Protein AF-B9VS38-F1 (afdb_monomer)

Secondary structure (DSSP, 8-state):
---------------------------------------------------------------------------------------------------------------------------GGGG---BPTT--EEEEEEEEE---B--GGGSTTSS-EEE-SPPEE-TTS-B--SSS-SPBGGGTSSBEE-GGG--EEEETTEEEEEEEEE-TT--HHHHTT-EEEEEE-SSTTTT-EEEEEEEE--SSSPTTEEEEE-TTS--TT---HHHHH---TT-SSBTTTB-SSGGGGGGS-GGGHHHHHHHHTTSTT-SS-EEEEEEEPPPHHHHHHH--EETT-

Organism: Bursaphelenchus xylophilus (NCBI:txid6326)

Nearest PDB structures (foldseek):
  5gm9-assembly1_A  TM=9.899E-01  e=5.135E-35  Thermothielavioides terrestris NRRL 8126
  6mvi-assembly1_A  TM=9.801E-01  e=3.119E-34  Neurospora crassa OR74A
  1oa9-assembly1_A  TM=9.833E-01  e=4.669E-33  Melanocarpus albomyces
  4eng-assembly1_A  TM=9.856E-01  e=1.555E-32  Mycothermus thermophilus
  5h4u-assembly3_C  TM=9.796E-01  e=2.671E-32  Cryptopygus antarcticus

Structure (mmCIF, N/CA/C/O backbone):
data_AF-B9VS38-F1
#
_entry.id   AF-B9VS38-F1
#
loop_
_atom_site.group_PDB
_atom_site.id
_atom_site.type_symbol
_atom_site.label_atom_id
_atom_site.label_alt_id
_atom_site.label_comp_id
_atom_site.label_asym_id
_atom_site.label_entity_id
_atom_site.label_seq_id
_atom_site.pdbx_PDB_ins_code
_atom_site.Cartn_x
_atom_site.Cartn_y
_atom_site.Cartn_z
_atom_site.occupancy
_atom_site.B_iso_or_equiv
_atom_site.auth_seq_id
_atom_site.auth_comp_id
_atom_site.auth_asym_id
_atom_site.auth_atom_id
_atom_site.pdbx_PDB_model_num
ATOM 1 N N . MET A 1 1 ? -23.578 45.689 48.549 1.00 39.00 1 MET A N 1
ATOM 2 C CA . MET A 1 1 ? -22.125 45.421 48.627 1.00 39.00 1 MET A CA 1
ATOM 3 C C . MET A 1 1 ? -21.801 44.426 47.507 1.00 39.00 1 MET A C 1
ATOM 5 O O . MET A 1 1 ? -21.800 43.232 47.747 1.00 39.00 1 MET A O 1
ATOM 9 N N . ASN A 1 2 ? -21.923 44.814 46.231 1.00 39.75 2 ASN A N 1
ATOM 10 C CA . ASN A 1 2 ? -20.963 45.600 45.422 1.00 39.75 2 ASN A CA 1
ATOM 11 C C . ASN A 1 2 ? -19.723 44.731 45.109 1.00 39.75 2 ASN A C 1
ATOM 13 O O . ASN A 1 2 ? -19.052 44.326 46.046 1.00 39.75 2 ASN A O 1
ATOM 17 N N . LYS A 1 3 ? -19.368 44.378 43.862 1.00 43.44 3 LYS A N 1
ATOM 18 C CA . LYS A 1 3 ? -19.786 44.883 42.532 1.00 43.44 3 LYS A CA 1
ATOM 19 C C . LYS A 1 3 ? -19.598 46.398 42.341 1.00 43.44 3 LYS A C 1
ATOM 21 O O . LYS A 1 3 ? -20.583 47.127 42.356 1.00 43.44 3 LYS A O 1
ATOM 26 N N . LEU A 1 4 ? -18.352 46.842 42.140 1.00 43.09 4 LEU A N 1
ATOM 27 C CA . LEU A 1 4 ? -17.960 47.870 41.155 1.00 43.09 4 LEU A CA 1
ATOM 28 C C . LEU A 1 4 ? -16.423 47.970 41.051 1.00 43.09 4 LEU A C 1
ATOM 30 O O . LEU A 1 4 ? -15.748 47.664 42.028 1.00 43.09 4 LEU A O 1
ATOM 34 N N . LEU A 1 5 ? -15.924 48.474 39.908 1.00 46.38 5 LEU A N 1
ATOM 35 C CA . LEU A 1 5 ? -14.502 48.695 39.560 1.00 46.38 5 LEU A CA 1
ATOM 36 C C . LEU A 1 5 ? -13.681 47.383 39.432 1.00 46.38 5 LEU A C 1
ATOM 38 O O . LEU A 1 5 ? -13.966 46.398 40.101 1.00 46.38 5 LEU A O 1
ATOM 42 N N . VAL A 1 6 ? -12.685 47.264 38.549 1.00 42.44 6 VAL A N 1
ATOM 43 C CA . VAL A 1 6 ? -11.976 48.274 37.734 1.00 42.44 6 VAL A CA 1
ATOM 44 C C . VAL A 1 6 ? -12.269 48.101 36.234 1.00 42.44 6 VAL A C 1
ATOM 46 O O . VAL A 1 6 ? -12.327 46.981 35.741 1.00 42.44 6 VAL A O 1
ATOM 49 N N . SER A 1 7 ? -12.431 49.214 35.507 1.00 45.31 7 SER A N 1
ATOM 50 C CA . SER A 1 7 ? -12.509 49.251 34.036 1.00 45.31 7 SER A CA 1
ATOM 51 C C . SER A 1 7 ? -12.078 50.633 33.519 1.00 45.31 7 SER A C 1
ATOM 53 O O . SER A 1 7 ? -12.911 51.513 33.309 1.00 45.31 7 SER A O 1
ATOM 55 N N . VAL A 1 8 ? -10.764 50.854 33.411 1.00 44.22 8 VAL A N 1
ATOM 56 C CA . VAL A 1 8 ? -10.125 52.054 32.832 1.00 44.22 8 VAL A CA 1
ATOM 57 C C . VAL A 1 8 ? -8.762 51.628 32.262 1.00 44.22 8 VAL A C 1
ATOM 59 O O . VAL A 1 8 ? -8.100 50.808 32.893 1.00 44.22 8 VAL A O 1
ATOM 62 N N . LEU A 1 9 ? -8.345 52.220 31.130 1.00 38.09 9 LEU A N 1
ATOM 63 C CA . LEU A 1 9 ? -7.158 51.872 30.317 1.00 38.09 9 LEU A CA 1
ATOM 64 C C . LEU A 1 9 ? -7.227 50.457 29.677 1.00 38.09 9 LEU A C 1
ATOM 66 O O . LEU A 1 9 ? -7.645 49.499 30.310 1.00 38.09 9 LEU A O 1
ATOM 70 N N . VAL A 1 10 ? -6.846 50.240 28.411 1.00 38.47 10 VAL A N 1
ATOM 71 C CA . VAL A 1 10 ? -6.240 51.139 27.408 1.00 38.47 10 VAL A CA 1
ATOM 72 C C . VAL A 1 10 ? -7.068 51.129 26.116 1.00 38.47 10 VAL A C 1
ATOM 74 O O . VAL A 1 10 ? -7.339 50.073 25.554 1.00 38.47 10 VAL A O 1
ATOM 77 N N . LEU A 1 11 ? -7.401 52.317 25.608 1.00 37.81 11 LEU A N 1
ATOM 78 C CA . LEU A 1 11 ? -7.806 52.556 24.221 1.00 37.81 11 LEU A CA 1
ATOM 79 C C . LEU A 1 11 ? -7.166 53.880 23.774 1.00 37.81 11 LEU A C 1
ATOM 81 O O . LEU A 1 11 ? -6.949 54.754 24.610 1.00 37.81 11 LEU A O 1
ATOM 85 N N . ALA A 1 12 ? -6.901 54.011 22.472 1.00 38.56 12 ALA A N 1
ATOM 86 C CA . ALA A 1 12 ? -6.211 55.128 21.818 1.00 38.56 12 ALA A CA 1
ATOM 87 C C . ALA A 1 12 ? -4.709 55.280 22.147 1.00 38.56 12 ALA A C 1
ATOM 89 O O . ALA A 1 12 ? -4.303 55.967 23.080 1.00 38.56 12 ALA A O 1
ATOM 90 N N . LEU A 1 13 ? -3.884 54.749 21.245 1.00 36.66 13 LEU A N 1
ATOM 91 C CA . LEU A 1 13 ? -2.758 55.498 20.685 1.00 36.66 13 LEU A CA 1
ATOM 92 C C . LEU A 1 13 ? -2.866 55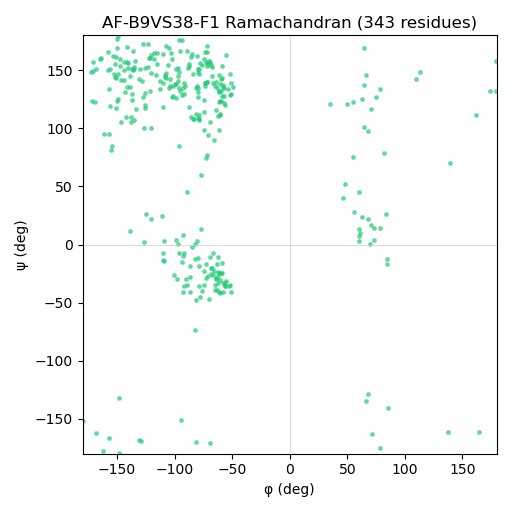.393 19.156 1.00 36.66 13 LEU A C 1
ATOM 94 O O . LEU A 1 13 ? -3.342 54.380 18.640 1.00 36.66 13 LEU A O 1
ATOM 98 N N . LEU A 1 14 ? -2.567 56.488 18.459 1.00 38.16 14 LEU A N 1
ATOM 99 C CA . LEU A 1 14 ? -2.939 56.700 17.057 1.00 38.16 14 LEU A CA 1
ATOM 100 C C . LEU A 1 14 ? -1.818 56.333 16.077 1.00 38.16 14 LEU A C 1
ATOM 102 O O . LEU A 1 14 ? -0.717 55.949 16.467 1.00 38.16 14 LEU A O 1
ATOM 106 N N . LEU A 1 15 ? -2.144 56.434 14.787 1.00 44.94 15 LEU A N 1
ATOM 107 C CA . LEU A 1 15 ? -1.198 56.323 13.686 1.00 44.94 15 LEU A CA 1
ATOM 108 C C . LEU A 1 15 ? -0.092 57.372 13.841 1.00 44.94 15 LEU A C 1
ATOM 110 O O . LEU A 1 15 ? -0.415 58.538 14.026 1.00 44.94 15 LEU A O 1
ATOM 114 N N . GLU A 1 16 ? 1.160 56.972 13.627 1.00 46.53 16 GLU A N 1
ATOM 115 C CA . GLU A 1 16 ? 2.132 57.729 12.827 1.00 46.53 16 GLU A CA 1
ATOM 116 C C . GLU A 1 16 ? 3.399 56.891 12.607 1.00 46.53 16 GLU A C 1
ATOM 118 O O . GLU A 1 16 ? 4.036 56.426 13.548 1.00 46.53 16 GLU A O 1
ATOM 123 N N . ASN A 1 17 ? 3.761 56.678 11.342 1.00 39.41 17 ASN A N 1
ATOM 124 C CA . ASN A 1 17 ? 5.130 56.387 10.922 1.00 39.41 17 ASN A CA 1
ATOM 125 C C . ASN A 1 17 ? 5.263 56.801 9.453 1.00 39.41 17 ASN A C 1
ATOM 127 O O . ASN A 1 17 ? 4.504 56.349 8.595 1.00 39.41 17 ASN A O 1
ATOM 131 N N . VAL A 1 18 ? 6.171 57.739 9.196 1.00 41.84 18 VAL A N 1
ATOM 132 C CA . VAL A 1 18 ? 6.288 58.458 7.921 1.00 41.84 18 VAL A CA 1
ATOM 133 C C . VAL A 1 18 ? 7.111 57.652 6.915 1.00 41.84 18 VAL A C 1
ATOM 135 O O . VAL A 1 18 ? 8.042 56.936 7.278 1.00 41.84 18 VAL A O 1
ATOM 138 N N . VAL A 1 19 ? 6.768 57.777 5.631 1.00 42.59 19 VAL A N 1
ATOM 139 C CA . VAL A 1 19 ? 7.535 57.180 4.534 1.00 42.59 19 VAL A CA 1
ATOM 140 C C . VAL A 1 19 ? 8.669 58.113 4.123 1.00 42.59 19 VAL A C 1
ATOM 142 O O . VAL A 1 19 ? 8.446 59.124 3.460 1.00 42.59 19 VAL A O 1
ATOM 145 N N . GLU A 1 20 ? 9.894 57.700 4.429 1.00 45.59 20 GLU A N 1
ATOM 146 C CA . GLU A 1 20 ? 11.116 58.180 3.788 1.00 45.59 20 GLU A CA 1
ATOM 147 C C . GLU A 1 20 ? 11.824 56.957 3.174 1.00 45.59 20 GLU A C 1
ATOM 149 O O . GLU A 1 20 ? 11.965 55.917 3.809 1.00 45.59 20 GLU A O 1
ATOM 154 N N . GLY A 1 21 ? 12.278 56.957 1.925 1.00 39.50 21 GLY A N 1
ATOM 155 C CA . GLY A 1 21 ? 12.399 58.081 1.000 1.00 39.50 21 GLY A CA 1
ATOM 156 C C . GLY A 1 21 ? 13.712 57.956 0.236 1.00 39.50 21 GLY A C 1
ATOM 157 O O . GLY A 1 21 ? 14.648 58.709 0.490 1.00 39.50 21 GLY A O 1
ATOM 158 N N . LYS A 1 22 ? 13.825 56.967 -0.662 1.00 37.84 22 LYS A N 1
ATOM 159 C CA . LYS A 1 22 ? 15.044 56.760 -1.458 1.00 37.84 22 LYS A CA 1
ATOM 160 C C . LYS A 1 22 ? 14.712 56.537 -2.927 1.00 37.84 22 LYS A C 1
ATOM 162 O O . LYS A 1 22 ? 14.004 55.604 -3.287 1.00 37.84 22 LYS A O 1
ATOM 167 N N . THR A 1 23 ? 15.185 57.464 -3.747 1.00 38.78 23 THR A N 1
ATOM 168 C CA . THR A 1 23 ? 14.826 57.631 -5.155 1.00 38.78 23 THR A CA 1
ATOM 169 C C . THR A 1 23 ? 15.717 56.810 -6.082 1.00 38.78 23 THR A C 1
ATOM 171 O O . THR A 1 23 ? 16.890 56.564 -5.797 1.00 38.78 23 THR A O 1
ATOM 174 N N . CYS A 1 24 ? 15.174 56.419 -7.236 1.00 42.09 24 CYS A N 1
ATOM 175 C CA . CYS A 1 24 ? 15.978 55.904 -8.340 1.00 42.09 24 CYS A CA 1
ATOM 176 C C . CYS A 1 24 ? 16.743 57.049 -9.029 1.00 42.09 24 CYS A C 1
ATOM 178 O O . CYS A 1 24 ? 16.181 58.118 -9.266 1.00 42.09 24 CYS A O 1
ATOM 180 N N . GLY A 1 25 ? 18.006 56.797 -9.385 1.00 37.84 25 GLY A N 1
ATOM 181 C CA . GLY A 1 25 ? 18.835 57.645 -10.250 1.00 37.84 25 GLY A CA 1
ATOM 182 C C . GLY A 1 25 ? 19.191 56.911 -11.556 1.00 37.84 25 GLY A C 1
ATOM 183 O O . GLY A 1 25 ? 19.149 55.679 -11.574 1.00 37.84 25 GLY A O 1
ATOM 184 N N . PRO A 1 26 ? 19.483 57.625 -12.659 1.00 52.34 26 PRO A N 1
ATOM 185 C CA . PRO A 1 26 ? 19.456 57.047 -14.004 1.00 52.34 26 PRO A CA 1
ATOM 186 C C . PRO A 1 26 ? 20.749 56.338 -14.441 1.00 52.34 26 PRO A C 1
ATOM 188 O O . PRO A 1 26 ? 21.838 56.598 -13.935 1.00 52.34 26 PRO A O 1
ATOM 191 N N . LEU A 1 27 ? 20.607 55.492 -15.468 1.00 43.88 27 LEU A N 1
ATOM 192 C CA . LEU A 1 27 ? 21.706 54.912 -16.246 1.00 43.88 27 LEU A CA 1
ATOM 193 C C . LEU A 1 27 ? 22.544 55.997 -16.946 1.00 43.88 27 LEU A C 1
ATOM 195 O O . LEU A 1 27 ? 21.993 56.878 -17.606 1.00 43.88 27 LEU A O 1
ATOM 199 N N . THR A 1 28 ? 23.868 55.842 -16.923 1.00 37.31 28 THR A N 1
ATOM 200 C CA . THR A 1 28 ? 24.803 56.516 -17.839 1.00 37.31 28 THR A CA 1
ATOM 201 C C . THR A 1 28 ? 25.865 55.535 -18.344 1.00 37.31 28 THR A C 1
ATOM 203 O O . THR A 1 28 ? 26.199 54.549 -17.689 1.00 37.31 28 THR A O 1
ATOM 206 N N . THR A 1 29 ? 26.355 55.770 -19.561 1.00 40.97 29 THR A N 1
ATOM 207 C CA . THR A 1 29 ? 27.237 54.865 -20.316 1.00 40.97 29 THR A CA 1
ATOM 208 C C . THR A 1 29 ? 28.713 55.251 -20.214 1.00 40.97 29 THR A C 1
ATOM 210 O O . THR A 1 29 ? 29.047 56.415 -20.428 1.00 40.97 29 THR A O 1
ATOM 213 N N . ALA A 1 30 ? 29.604 54.270 -20.048 1.00 34.03 30 ALA A N 1
ATOM 214 C CA . ALA A 1 30 ? 31.038 54.393 -20.342 1.00 34.03 30 ALA A CA 1
ATOM 215 C C . ALA A 1 30 ? 31.613 53.042 -20.819 1.00 34.03 30 ALA A C 1
ATOM 217 O O . ALA A 1 30 ? 31.053 51.990 -20.516 1.00 34.03 30 ALA A O 1
ATOM 218 N N . ALA A 1 31 ? 32.693 53.071 -21.607 1.00 36.72 31 ALA A N 1
ATOM 219 C CA . ALA A 1 31 ? 33.195 51.928 -22.379 1.00 36.72 31 ALA A CA 1
ATOM 220 C C . ALA A 1 31 ? 34.529 51.345 -21.861 1.00 36.72 31 ALA A C 1
ATOM 222 O O . ALA A 1 31 ? 35.285 52.030 -21.177 1.00 36.72 31 ALA A O 1
ATOM 223 N N . GLY A 1 32 ? 34.857 50.122 -22.306 1.00 32.03 32 GLY A N 1
ATOM 224 C CA . GLY A 1 32 ? 36.194 49.506 -22.206 1.00 32.03 32 GLY A CA 1
ATOM 225 C C . GLY A 1 32 ? 36.300 48.330 -21.212 1.00 32.03 32 GLY A C 1
ATOM 226 O O . GLY A 1 32 ? 35.683 48.370 -20.157 1.00 32.03 32 GLY A O 1
ATOM 227 N N . ALA A 1 33 ? 37.065 47.261 -21.479 1.00 35.94 33 ALA A N 1
ATOM 228 C CA . ALA A 1 33 ? 37.793 46.923 -22.711 1.00 35.94 33 ALA A CA 1
ATOM 229 C C . ALA A 1 33 ? 38.104 45.407 -22.846 1.00 35.94 33 ALA A C 1
ATOM 231 O O . ALA A 1 33 ? 38.312 44.716 -21.858 1.00 35.94 33 ALA A O 1
ATOM 232 N N . THR A 1 34 ? 38.170 44.941 -24.102 1.00 34.12 34 THR A N 1
ATOM 233 C CA . THR A 1 34 ? 38.957 43.806 -24.656 1.00 34.12 34 THR A CA 1
ATOM 234 C C . THR A 1 34 ? 39.234 42.521 -23.848 1.00 34.12 34 THR A C 1
ATOM 236 O O . THR A 1 34 ? 40.048 42.516 -22.927 1.00 34.12 34 THR A O 1
ATOM 239 N N . GLN A 1 35 ? 38.785 41.389 -24.411 1.00 35.22 35 GLN A N 1
ATOM 240 C CA . GLN A 1 35 ? 39.641 40.256 -24.845 1.00 35.22 35 GLN A CA 1
ATOM 241 C C . GLN A 1 35 ? 38.841 39.379 -25.840 1.00 35.22 35 GLN A C 1
ATOM 243 O O . GLN A 1 35 ? 37.877 38.727 -25.465 1.00 35.22 35 GLN A O 1
ATOM 248 N N . THR A 1 36 ? 38.984 39.589 -27.154 1.00 33.09 36 THR A N 1
ATOM 249 C CA . THR A 1 36 ? 39.890 38.856 -28.077 1.00 33.09 36 THR A CA 1
ATOM 250 C C . THR A 1 36 ? 39.566 37.368 -28.265 1.00 33.09 36 THR A C 1
ATOM 252 O O . THR A 1 36 ? 39.992 36.530 -27.475 1.00 33.09 36 THR A O 1
ATOM 255 N N . ALA A 1 37 ? 38.914 37.045 -29.387 1.00 43.22 37 ALA A N 1
ATOM 256 C CA . ALA A 1 37 ? 38.824 35.694 -29.944 1.00 43.22 37 ALA A CA 1
ATOM 257 C C . ALA A 1 37 ? 39.689 35.583 -31.224 1.00 43.22 37 ALA A C 1
ATOM 259 O O . ALA A 1 37 ? 39.756 36.559 -31.977 1.00 43.22 37 ALA A O 1
ATOM 260 N N . PRO A 1 38 ? 40.340 34.434 -31.498 1.00 53.91 38 PRO A N 1
ATOM 261 C CA . PRO A 1 38 ? 41.022 34.170 -32.767 1.00 53.91 38 PRO A CA 1
ATOM 262 C C . PRO A 1 38 ? 40.038 33.730 -33.884 1.00 53.91 38 PRO A C 1
ATOM 264 O O . PRO A 1 38 ? 38.903 33.358 -33.582 1.00 53.91 38 PRO A O 1
ATOM 267 N N . PRO A 1 39 ? 40.427 33.802 -35.177 1.00 52.69 39 PRO A N 1
ATOM 268 C CA . PRO A 1 39 ? 39.468 33.967 -36.277 1.00 52.69 39 PRO A CA 1
ATOM 269 C C . PRO A 1 39 ? 39.195 32.712 -37.130 1.00 52.69 39 PRO A C 1
ATOM 271 O O . PRO A 1 39 ? 39.949 31.742 -37.118 1.00 52.69 39 PRO A O 1
ATOM 274 N N . ALA A 1 40 ? 38.159 32.801 -37.973 1.00 47.91 40 ALA A N 1
ATOM 275 C CA . ALA A 1 40 ? 37.903 31.884 -39.087 1.00 47.91 40 ALA A CA 1
ATOM 276 C C . ALA A 1 40 ? 38.434 32.447 -40.424 1.00 47.91 40 ALA A C 1
ATOM 278 O O . ALA A 1 40 ? 38.295 33.640 -40.690 1.00 47.91 40 ALA A O 1
ATOM 279 N N . SER A 1 41 ? 39.016 31.587 -41.271 1.00 36.59 41 SER A N 1
ATOM 280 C CA . SER A 1 41 ? 39.481 31.885 -42.642 1.00 36.59 41 SER A CA 1
ATOM 281 C C . SER A 1 41 ? 39.922 30.578 -43.340 1.00 36.59 41 SER A C 1
ATOM 283 O O . SER A 1 41 ? 40.439 29.708 -42.647 1.00 36.59 41 SER A O 1
ATOM 285 N N . ALA A 1 42 ? 39.827 30.346 -44.659 1.00 36.38 42 ALA A N 1
ATOM 286 C CA . ALA A 1 42 ? 38.902 30.822 -45.702 1.00 36.38 42 ALA A CA 1
ATOM 287 C C . ALA A 1 42 ? 39.106 29.980 -46.994 1.00 36.38 42 ALA A C 1
ATOM 289 O O . ALA A 1 42 ? 40.234 29.599 -47.292 1.00 36.38 42 ALA A O 1
ATOM 290 N N . ALA A 1 43 ? 38.049 29.816 -47.810 1.00 36.03 43 ALA A N 1
ATOM 291 C CA . ALA A 1 43 ? 38.087 29.341 -49.214 1.00 36.03 43 ALA A CA 1
ATOM 292 C C . ALA A 1 43 ? 38.589 27.876 -49.457 1.00 36.03 43 ALA A C 1
ATOM 294 O O . ALA A 1 43 ? 39.060 27.219 -48.540 1.00 36.03 43 ALA A O 1
ATOM 295 N N . SER A 1 44 ? 38.464 27.252 -50.646 1.00 32.53 44 SER A N 1
ATOM 296 C CA . SER A 1 44 ? 37.871 27.708 -51.920 1.00 32.53 44 SER A CA 1
ATOM 297 C C . SER A 1 44 ? 37.285 26.558 -52.784 1.00 32.53 44 SER A C 1
ATOM 299 O O . SER A 1 44 ? 37.907 25.511 -52.915 1.00 32.53 44 SER A O 1
ATOM 301 N N . THR A 1 45 ? 36.168 26.845 -53.466 1.00 33.69 45 THR A N 1
ATOM 302 C CA . THR A 1 45 ? 35.826 26.500 -54.875 1.00 33.69 45 THR A CA 1
ATOM 303 C C . THR A 1 45 ? 35.967 25.064 -55.435 1.00 33.69 45 THR A C 1
ATOM 305 O O . THR A 1 45 ? 37.070 24.601 -55.711 1.00 33.69 45 THR A O 1
ATOM 308 N N . THR A 1 46 ? 34.853 24.489 -55.925 1.00 35.19 46 THR A N 1
ATOM 309 C CA . THR A 1 46 ? 34.758 24.009 -57.333 1.00 35.19 46 THR A CA 1
ATOM 310 C C . THR A 1 46 ? 33.309 23.901 -57.855 1.00 35.19 46 THR A C 1
ATOM 312 O O . THR A 1 46 ? 32.354 24.031 -57.096 1.00 35.19 46 THR A O 1
ATOM 315 N N . LYS A 1 47 ? 33.163 23.774 -59.186 1.00 34.16 47 LYS A N 1
ATOM 316 C CA . LYS A 1 47 ? 31.912 23.784 -59.988 1.00 34.16 47 LYS A CA 1
ATOM 317 C C . LYS A 1 47 ? 31.063 22.500 -59.797 1.00 34.16 47 LYS A C 1
ATOM 319 O O . LYS A 1 47 ? 31.594 21.505 -59.328 1.00 34.16 47 LYS A O 1
ATOM 324 N N . GLY A 1 48 ? 29.783 22.438 -60.198 1.00 32.59 48 GLY A N 1
ATOM 325 C CA . GLY A 1 48 ? 29.025 23.362 -61.065 1.00 32.59 48 GLY A CA 1
ATOM 326 C C . GLY A 1 48 ? 27.499 23.135 -61.095 1.00 32.59 48 GLY A C 1
ATOM 327 O O . GLY A 1 48 ? 26.942 22.522 -60.193 1.00 32.59 48 GLY A O 1
ATOM 328 N N . GLN A 1 49 ? 26.823 23.687 -62.112 1.00 36.94 49 GLN A N 1
ATOM 329 C CA . GLN A 1 49 ? 25.366 23.927 -62.144 1.00 36.94 49 GLN A CA 1
ATOM 330 C C . GLN A 1 49 ? 24.583 23.003 -63.096 1.00 36.94 49 GLN A C 1
ATOM 332 O O . GLN A 1 49 ? 25.042 22.779 -64.209 1.00 36.94 49 GLN A O 1
ATOM 337 N N . THR A 1 50 ? 23.348 22.659 -62.704 1.00 34.97 50 THR A N 1
ATOM 338 C CA . THR A 1 50 ? 22.082 22.649 -63.495 1.00 34.97 50 THR A CA 1
ATOM 339 C C . THR A 1 50 ? 20.943 22.448 -62.472 1.00 34.97 50 THR A C 1
ATOM 341 O O . THR A 1 50 ? 21.074 21.568 -61.630 1.00 34.97 50 THR A O 1
ATOM 344 N N . ALA A 1 51 ? 19.903 23.278 -62.305 1.00 36.25 51 ALA A N 1
ATOM 345 C CA . ALA A 1 51 ? 18.919 23.834 -63.252 1.00 36.25 51 ALA A CA 1
ATOM 346 C C . ALA A 1 51 ? 18.054 22.741 -63.922 1.00 36.25 51 ALA A C 1
ATOM 348 O O . ALA A 1 51 ? 18.615 21.848 -64.540 1.00 36.25 51 ALA A O 1
ATOM 349 N N . ALA A 1 52 ? 16.714 22.752 -63.887 1.00 36.28 52 ALA A N 1
ATOM 350 C CA . ALA A 1 52 ? 15.722 23.542 -63.124 1.00 36.28 52 ALA A CA 1
ATOM 351 C C . ALA A 1 52 ? 14.386 22.720 -63.084 1.00 36.28 52 ALA A C 1
ATOM 353 O O . ALA A 1 52 ? 14.436 21.540 -63.412 1.00 36.28 52 ALA A O 1
ATOM 354 N N . SER A 1 53 ? 13.166 23.156 -62.723 1.00 32.84 53 SER A N 1
ATOM 355 C CA . SER A 1 53 ? 12.538 24.435 -62.302 1.00 32.84 53 SER A CA 1
ATOM 356 C C . SER A 1 53 ? 11.098 24.143 -61.816 1.00 32.84 53 SER A C 1
ATOM 358 O O . SER A 1 53 ? 10.458 23.275 -62.405 1.00 32.84 53 SER A O 1
ATOM 360 N N . GLY A 1 54 ? 10.531 24.904 -60.862 1.00 32.97 54 GLY A N 1
ATOM 361 C C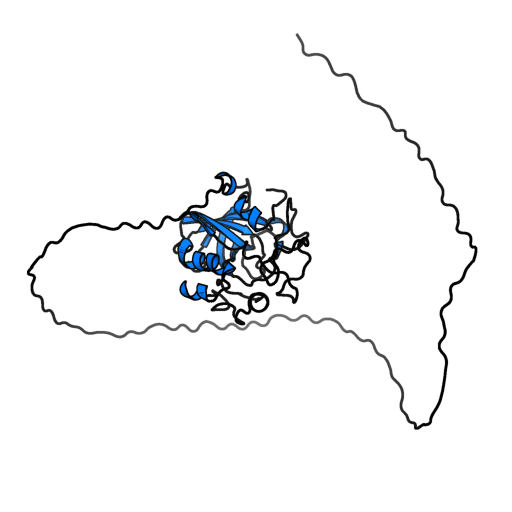A . GLY A 1 54 ? 9.081 24.846 -60.569 1.00 32.97 54 GLY A CA 1
ATOM 362 C C . GLY A 1 54 ? 8.645 25.420 -59.210 1.00 32.97 54 GLY A C 1
ATOM 363 O O . GLY A 1 54 ? 8.918 24.832 -58.173 1.00 32.97 54 GLY A O 1
ATOM 364 N N . SER A 1 55 ? 7.932 26.547 -59.228 1.00 37.50 55 SER A N 1
ATOM 365 C CA . SER A 1 55 ? 7.267 27.215 -58.086 1.00 37.50 55 SER A CA 1
ATOM 366 C C . SER A 1 55 ? 5.789 27.466 -58.478 1.00 37.50 55 SER A C 1
ATOM 368 O O . SER A 1 55 ? 5.502 27.301 -59.669 1.00 37.50 55 SER A O 1
ATOM 370 N N . PRO A 1 56 ? 4.856 27.933 -57.614 1.00 52.50 56 PRO A N 1
ATOM 371 C CA . PRO A 1 56 ? 4.940 28.218 -56.175 1.00 52.50 56 PRO A CA 1
ATOM 372 C C . PRO A 1 56 ? 3.776 27.594 -55.351 1.00 52.50 56 PRO A C 1
ATOM 374 O O . PRO A 1 56 ? 3.002 26.780 -55.846 1.00 52.50 56 PRO A O 1
ATOM 377 N N . ALA A 1 57 ? 3.634 28.002 -54.084 1.00 39.16 57 ALA A N 1
ATOM 378 C CA . ALA A 1 57 ? 2.520 27.641 -53.195 1.00 39.16 57 ALA A CA 1
ATOM 379 C C . ALA A 1 57 ? 1.316 28.609 -53.280 1.00 39.16 57 ALA A C 1
ATOM 381 O O . ALA A 1 57 ? 1.465 29.750 -53.718 1.00 39.16 57 ALA A O 1
ATOM 382 N N . THR A 1 58 ? 0.165 28.202 -52.728 1.00 32.97 58 THR A N 1
ATOM 383 C CA . THR A 1 58 ? -0.913 29.102 -52.261 1.00 32.97 58 THR A CA 1
ATOM 384 C C . THR A 1 58 ? -1.553 28.601 -50.959 1.00 32.97 58 THR A C 1
ATOM 386 O O . THR A 1 58 ? -1.467 27.429 -50.601 1.00 32.97 58 THR A O 1
ATOM 389 N N . THR A 1 59 ? -2.159 29.530 -50.219 1.00 36.31 59 THR A N 1
ATOM 390 C CA . THR A 1 59 ? -2.699 29.375 -48.856 1.00 36.31 59 THR A CA 1
ATOM 391 C C . THR A 1 59 ? -4.210 29.142 -48.819 1.00 36.31 59 THR A C 1
ATOM 393 O O . THR A 1 59 ? -4.925 29.775 -49.595 1.00 36.31 59 THR A O 1
ATOM 396 N N . ALA A 1 60 ? -4.715 28.427 -47.806 1.00 34.00 60 ALA A N 1
ATOM 397 C CA . ALA A 1 60 ? -6.056 28.667 -47.255 1.00 34.00 60 ALA A CA 1
ATOM 398 C C . ALA A 1 60 ? -6.192 28.145 -45.812 1.00 34.00 60 ALA A C 1
ATOM 400 O O . ALA A 1 60 ? -5.846 27.000 -45.530 1.00 34.00 60 ALA A O 1
ATOM 401 N N . SER A 1 61 ? -6.760 28.961 -44.920 1.00 38.41 61 SER A N 1
ATOM 402 C CA . SER A 1 61 ? -7.310 28.502 -43.636 1.00 38.41 61 SER A CA 1
ATOM 403 C C . SER A 1 61 ? -8.797 28.205 -43.802 1.00 38.41 61 SER A C 1
ATOM 405 O O . SER A 1 61 ? -9.521 29.043 -44.335 1.00 38.41 61 SER A O 1
ATOM 407 N N . ALA A 1 62 ? -9.277 27.077 -43.279 1.00 35.12 62 ALA A N 1
ATOM 408 C CA . ALA A 1 62 ? -10.706 26.841 -43.096 1.00 35.12 62 ALA A CA 1
ATOM 409 C C . ALA A 1 62 ? -10.960 25.903 -41.909 1.00 35.12 62 ALA A C 1
ATOM 411 O O . ALA A 1 62 ? -10.577 24.737 -41.933 1.00 35.12 62 ALA A O 1
ATOM 412 N N . ALA A 1 63 ? -11.662 26.409 -40.898 1.00 38.16 63 ALA A N 1
ATOM 413 C CA . ALA A 1 63 ? -12.411 25.580 -39.964 1.00 38.16 63 ALA A CA 1
ATOM 414 C C . ALA A 1 63 ? -13.899 25.678 -40.325 1.00 38.16 63 ALA A C 1
ATOM 416 O O . ALA A 1 63 ? -14.374 26.768 -40.648 1.00 38.16 63 ALA A O 1
ATOM 417 N N . PRO A 1 64 ? -14.656 24.581 -40.207 1.00 46.91 64 PRO A N 1
ATOM 418 C CA . PRO A 1 64 ? -16.057 24.667 -39.825 1.00 46.91 64 PRO A CA 1
ATOM 419 C C . PRO A 1 64 ? -16.312 23.937 -38.498 1.00 46.91 64 PRO A C 1
ATOM 421 O O . PRO A 1 64 ? -15.484 23.175 -38.003 1.00 46.91 64 PRO A O 1
ATOM 424 N N . SER A 1 65 ? -17.467 24.206 -37.894 1.00 36.03 65 SER A N 1
ATOM 425 C CA . SER A 1 65 ? -17.817 23.757 -36.543 1.00 36.03 65 SER A CA 1
ATOM 426 C C . SER A 1 65 ? -19.103 22.926 -36.517 1.00 36.03 65 SER A C 1
ATOM 428 O O . SER A 1 65 ? -19.932 23.049 -37.411 1.00 36.03 65 SER A O 1
ATOM 430 N N . LYS A 1 66 ? -19.268 22.149 -35.434 1.00 35.97 66 LYS A N 1
ATOM 431 C CA . LYS A 1 66 ? -20.504 21.491 -34.955 1.00 35.97 66 LYS A CA 1
ATOM 432 C C . LYS A 1 66 ? -21.274 20.561 -35.912 1.00 35.97 66 LYS A C 1
ATOM 434 O O . LYS A 1 66 ? -21.956 21.005 -36.825 1.00 35.97 66 LYS A O 1
ATOM 439 N N . ALA A 1 67 ? -21.443 19.322 -35.454 1.00 32.59 67 ALA A N 1
ATOM 440 C CA . ALA A 1 67 ? -22.774 18.723 -35.313 1.00 32.59 67 ALA A CA 1
ATOM 441 C C . ALA A 1 67 ? -22.780 17.768 -34.105 1.00 32.59 67 ALA A C 1
ATOM 443 O O . ALA A 1 67 ? -21.797 17.068 -33.875 1.00 32.59 67 ALA A O 1
ATOM 444 N N . SER A 1 68 ? -23.872 17.742 -33.337 1.00 35.34 68 SER A N 1
ATOM 445 C CA . SER A 1 68 ? -24.086 16.769 -32.255 1.00 35.34 68 SER A CA 1
ATOM 446 C C . SER A 1 68 ? -25.080 15.707 -32.714 1.00 35.34 68 SER A C 1
ATOM 448 O O . SER A 1 68 ? -26.119 16.063 -33.266 1.00 35.34 68 SER A O 1
ATOM 450 N N . ALA A 1 69 ? -24.817 14.430 -32.431 1.00 32.31 69 ALA A N 1
ATOM 451 C CA . ALA A 1 69 ? -25.801 13.361 -32.588 1.00 32.31 69 ALA A CA 1
ATOM 452 C C . ALA A 1 69 ? -25.564 12.242 -31.563 1.00 32.31 69 ALA A C 1
ATOM 454 O O . ALA A 1 69 ? -24.468 11.694 -31.477 1.00 32.31 69 ALA A O 1
ATOM 455 N N . ALA A 1 70 ? -26.603 11.914 -30.796 1.00 37.06 70 ALA A N 1
ATOM 456 C CA . ALA A 1 70 ? -26.688 10.762 -29.902 1.00 37.06 70 ALA A CA 1
ATOM 457 C C . ALA A 1 70 ? -28.169 10.527 -29.532 1.00 37.06 70 ALA A C 1
ATOM 459 O O . ALA A 1 70 ? -28.943 11.487 -29.581 1.00 37.06 70 ALA A O 1
ATOM 460 N N . PRO A 1 71 ? -28.562 9.335 -29.050 1.00 45.94 71 PRO A N 1
ATOM 461 C CA . PRO A 1 71 ? -27.989 8.007 -29.284 1.00 45.94 71 PRO A CA 1
ATOM 462 C C . PRO A 1 71 ? -28.981 7.092 -30.040 1.00 45.94 71 PRO A C 1
ATOM 464 O O . PRO A 1 71 ? -30.183 7.352 -30.068 1.00 45.94 71 PRO A O 1
ATOM 467 N N . SER A 1 72 ? -28.510 5.975 -30.599 1.00 37.38 72 SER A N 1
ATOM 468 C CA . SER A 1 72 ? -29.380 4.890 -31.082 1.00 37.38 72 SER A CA 1
ATOM 469 C C . SER A 1 72 ? -29.395 3.722 -30.092 1.00 37.38 72 SER A C 1
ATOM 471 O O . SER A 1 72 ? -28.355 3.209 -29.687 1.00 37.38 72 SER A O 1
ATOM 473 N N . THR A 1 73 ? -30.592 3.303 -29.685 1.00 36.84 73 THR A N 1
ATOM 474 C CA . THR A 1 73 ? -30.824 2.177 -28.773 1.00 36.84 73 THR A CA 1
ATOM 475 C C . THR A 1 73 ? -31.003 0.870 -29.546 1.00 36.84 73 THR A C 1
ATOM 477 O O . THR A 1 73 ? -31.735 0.817 -30.532 1.00 36.84 73 THR A O 1
ATOM 480 N N . ALA A 1 74 ? -30.380 -0.210 -29.070 1.00 36.44 74 ALA A N 1
ATOM 481 C CA . ALA A 1 74 ? -30.629 -1.568 -29.550 1.00 36.44 74 ALA A CA 1
ATOM 482 C C . ALA A 1 74 ? -30.478 -2.564 -28.391 1.00 36.44 74 ALA A C 1
ATOM 484 O O . ALA A 1 74 ? -29.371 -2.849 -27.939 1.00 36.44 74 ALA A O 1
ATOM 485 N N . SER A 1 75 ? -31.601 -3.072 -27.883 1.00 35.22 75 SER A N 1
ATOM 486 C CA . SER A 1 75 ? -31.618 -4.050 -26.791 1.00 35.22 75 SER A CA 1
ATOM 487 C C . SER A 1 75 ? -31.320 -5.461 -27.300 1.00 35.22 75 SER A C 1
ATOM 489 O O . SER A 1 75 ? -31.960 -5.920 -28.245 1.00 35.22 75 SER A O 1
ATOM 491 N N . ALA A 1 76 ? -30.449 -6.192 -26.603 1.00 35.84 76 ALA A N 1
ATOM 492 C CA . ALA A 1 76 ? -30.324 -7.644 -26.718 1.00 35.84 76 ALA A CA 1
ATOM 493 C C . ALA A 1 76 ? -30.466 -8.267 -25.319 1.00 35.84 76 ALA A C 1
ATOM 495 O O . ALA A 1 76 ? -29.716 -7.933 -24.404 1.00 35.84 76 ALA A O 1
ATOM 496 N N . ALA A 1 77 ? -31.470 -9.129 -25.138 1.00 36.19 77 ALA A N 1
ATOM 497 C CA . ALA A 1 77 ? -31.774 -9.776 -23.860 1.00 36.19 77 ALA A CA 1
ATOM 498 C C . ALA A 1 77 ? -30.968 -11.085 -23.678 1.00 36.19 77 ALA A C 1
ATOM 500 O O . ALA A 1 77 ? -30.608 -11.715 -24.675 1.00 36.19 77 ALA A O 1
ATOM 501 N N . PRO A 1 78 ? -30.687 -11.525 -22.435 1.00 40.06 78 PRO A N 1
ATOM 502 C CA . PRO A 1 78 ? -29.802 -12.662 -22.183 1.00 40.06 78 PRO A CA 1
ATOM 503 C C . PRO A 1 78 ? -30.435 -14.017 -22.535 1.00 40.06 78 PRO A C 1
ATOM 505 O O . PRO A 1 78 ? -31.573 -14.319 -22.165 1.00 40.06 78 PRO A O 1
ATOM 508 N N . SER A 1 79 ? -29.659 -14.880 -23.193 1.00 37.62 79 SER A N 1
ATOM 509 C CA . SER A 1 79 ? -30.033 -16.256 -23.528 1.00 37.62 79 SER A CA 1
ATOM 510 C C . SER A 1 79 ? -29.982 -17.175 -22.298 1.00 37.62 79 SER A C 1
ATOM 512 O O . SER A 1 79 ? -28.943 -17.691 -21.893 1.00 37.62 79 SER A O 1
ATOM 514 N N . LYS A 1 80 ? -31.156 -17.402 -21.708 1.00 34.12 80 LYS A N 1
ATOM 515 C CA . LYS A 1 80 ? -31.393 -18.329 -20.594 1.00 34.12 80 LYS A CA 1
ATOM 516 C C . LYS A 1 80 ? -31.122 -19.787 -20.998 1.00 34.12 80 LYS A C 1
ATOM 518 O O . LYS A 1 80 ? -31.886 -20.357 -21.773 1.00 34.12 80 LYS A O 1
ATOM 523 N N . ALA A 1 81 ? -30.120 -20.420 -20.388 1.00 34.94 81 ALA A N 1
ATOM 524 C CA . ALA A 1 81 ? -29.967 -21.876 -20.373 1.00 34.94 81 ALA A CA 1
ATOM 525 C C . ALA A 1 81 ? -30.497 -22.436 -19.041 1.00 34.94 81 ALA A C 1
ATOM 527 O O . ALA A 1 81 ? -30.108 -21.981 -17.968 1.00 34.94 81 ALA A O 1
ATOM 528 N N . SER A 1 82 ? -31.418 -23.399 -19.089 1.00 34.44 82 SER A N 1
ATOM 529 C CA . SER A 1 82 ? -31.953 -24.089 -17.905 1.00 34.44 82 SER A CA 1
ATOM 530 C C . SER A 1 82 ? -31.672 -25.586 -18.000 1.00 34.44 82 SER A C 1
ATOM 532 O O . SER A 1 82 ? -31.622 -26.137 -19.096 1.00 34.44 82 SER A O 1
ATOM 534 N N . ALA A 1 83 ? -31.454 -26.226 -16.851 1.00 36.16 83 ALA A N 1
ATOM 535 C CA . ALA A 1 83 ? -31.049 -27.626 -16.780 1.00 36.16 83 ALA A CA 1
ATOM 536 C C . ALA A 1 83 ? -32.170 -28.605 -17.182 1.00 36.16 83 ALA A C 1
ATOM 538 O O . ALA A 1 83 ? -33.356 -28.320 -17.012 1.00 36.16 83 ALA A O 1
ATOM 539 N N . ALA A 1 84 ? -31.762 -29.794 -17.629 1.00 35.34 84 ALA A N 1
ATOM 540 C CA . ALA A 1 84 ? -32.593 -30.991 -17.752 1.00 35.34 84 ALA A CA 1
ATOM 541 C C . ALA A 1 84 ? -31.808 -32.211 -17.203 1.00 35.34 84 ALA A C 1
ATOM 543 O O . ALA A 1 84 ? -30.576 -32.150 -17.166 1.00 35.34 84 ALA A O 1
ATOM 544 N N . PRO A 1 85 ? -32.474 -33.272 -16.704 1.00 41.94 85 PRO A N 1
ATOM 545 C CA . PRO A 1 85 ? -31.877 -34.164 -15.703 1.00 41.94 85 PRO A CA 1
ATOM 546 C C . PRO A 1 85 ? -31.373 -35.514 -16.241 1.00 41.94 85 PRO A C 1
ATOM 548 O O . PRO A 1 85 ? -31.800 -35.985 -17.293 1.00 41.94 85 PRO A O 1
ATOM 551 N N . SER A 1 86 ? -30.557 -36.195 -15.431 1.00 36.56 86 SER A N 1
ATOM 552 C CA . SER A 1 86 ? -30.181 -37.605 -15.600 1.00 36.56 86 SER A CA 1
ATOM 553 C C . SER A 1 86 ? -30.452 -38.426 -14.327 1.00 36.56 86 SER A C 1
ATOM 555 O O . SER A 1 86 ? -29.689 -38.434 -13.365 1.00 36.56 86 SER A O 1
ATOM 557 N N . THR A 1 87 ? -31.572 -39.145 -14.338 1.00 33.03 87 THR A N 1
ATOM 558 C CA . THR A 1 87 ? -31.907 -40.255 -13.425 1.00 33.03 87 THR A CA 1
ATOM 559 C C . THR A 1 87 ? -31.306 -41.576 -13.934 1.00 33.03 87 THR A C 1
ATOM 561 O O . THR A 1 87 ? -31.090 -41.694 -15.135 1.00 33.03 87 THR A O 1
ATOM 564 N N . ALA A 1 88 ? -31.165 -42.674 -13.185 1.00 33.59 88 ALA A N 1
ATOM 565 C CA . ALA A 1 88 ? -30.995 -42.954 -11.749 1.00 33.59 88 ALA A CA 1
ATOM 566 C C . ALA A 1 88 ? -30.924 -44.496 -11.599 1.00 33.59 88 ALA A C 1
ATOM 568 O O . ALA A 1 88 ? -31.775 -45.167 -12.172 1.00 33.59 88 ALA A O 1
ATOM 569 N N . SER A 1 89 ? -29.944 -45.040 -10.861 1.00 34.84 89 SER A N 1
ATOM 570 C CA . SER A 1 89 ? -29.889 -46.404 -10.262 1.00 34.84 89 SER A CA 1
ATOM 571 C C . SER A 1 89 ? -28.490 -46.590 -9.634 1.00 34.84 89 SER A C 1
ATOM 573 O O . SER A 1 89 ? -27.520 -46.163 -10.249 1.00 34.84 89 SER A O 1
ATOM 575 N N . ALA A 1 90 ? -28.254 -47.062 -8.401 1.00 32.31 90 ALA A N 1
ATOM 576 C CA . ALA A 1 90 ? -28.856 -48.132 -7.585 1.00 32.31 90 ALA A CA 1
ATOM 577 C C . ALA A 1 90 ? -28.441 -49.558 -8.037 1.00 32.31 90 ALA A C 1
ATOM 579 O O . ALA A 1 90 ? -28.614 -49.890 -9.203 1.00 32.31 90 ALA A O 1
ATOM 580 N N . ALA A 1 91 ? -27.925 -50.459 -7.183 1.00 37.84 91 ALA A N 1
ATOM 581 C CA . ALA A 1 91 ? -27.468 -50.297 -5.789 1.00 37.84 91 ALA A CA 1
ATOM 582 C C . ALA A 1 91 ? -26.278 -51.262 -5.442 1.00 37.84 91 ALA A C 1
ATOM 584 O O . ALA A 1 91 ? -25.302 -51.189 -6.185 1.00 37.84 91 ALA A O 1
ATOM 585 N N . PRO A 1 92 ? -26.197 -52.049 -4.336 1.00 46.41 92 PRO A N 1
ATOM 586 C CA . PRO A 1 92 ? -24.997 -51.992 -3.487 1.00 46.41 92 PRO A CA 1
ATOM 587 C C . PRO A 1 92 ? -24.253 -53.329 -3.272 1.00 46.41 92 PRO A C 1
ATOM 589 O O . PRO A 1 92 ? -24.765 -54.409 -3.561 1.00 46.41 92 PRO A O 1
ATOM 592 N N . SER A 1 93 ? -23.077 -53.268 -2.637 1.00 34.31 93 SER A N 1
ATOM 593 C CA . SER A 1 93 ? -22.398 -54.437 -2.058 1.00 34.31 93 SER A CA 1
ATOM 594 C C . SER A 1 93 ? -21.799 -54.125 -0.678 1.00 34.31 93 SER A C 1
ATOM 596 O O . SER A 1 93 ? -20.825 -53.392 -0.535 1.00 34.31 93 SER A O 1
ATOM 598 N N . THR A 1 94 ? -22.401 -54.695 0.367 1.00 33.69 94 THR A N 1
ATOM 599 C CA . THR A 1 94 ? -21.916 -54.633 1.754 1.00 33.69 94 THR A CA 1
ATOM 600 C C . THR A 1 94 ? -21.095 -55.870 2.109 1.00 33.69 94 THR A C 1
ATOM 602 O O . THR A 1 94 ? -21.569 -56.987 1.912 1.00 33.69 94 THR A O 1
ATOM 605 N N . ALA A 1 95 ? -19.942 -55.685 2.751 1.00 33.16 95 ALA A N 1
ATOM 606 C CA . ALA A 1 95 ? -19.272 -56.716 3.544 1.00 33.16 95 ALA A CA 1
ATOM 607 C C . ALA A 1 95 ? -18.600 -56.058 4.761 1.00 33.16 95 ALA A C 1
ATOM 609 O O . ALA A 1 95 ? -18.095 -54.942 4.652 1.00 33.16 95 ALA A O 1
ATOM 610 N N . SER A 1 96 ? -18.632 -56.715 5.923 1.00 32.16 96 SER A N 1
ATOM 611 C CA . SER A 1 96 ? -18.123 -56.165 7.187 1.00 32.16 96 SER A CA 1
ATOM 612 C C . SER A 1 96 ? -17.613 -57.275 8.105 1.00 32.16 96 SER A C 1
ATOM 614 O O . SER A 1 96 ? -18.368 -58.194 8.421 1.00 32.16 96 SER A O 1
ATOM 616 N N . SER A 1 97 ? -16.345 -57.180 8.514 1.00 33.22 97 SER A N 1
ATOM 617 C CA . SER A 1 97 ? -15.697 -57.952 9.587 1.00 33.22 97 SER A CA 1
ATOM 618 C C . SER A 1 97 ? -14.219 -57.544 9.708 1.00 33.22 97 SER A C 1
ATOM 620 O O . SER A 1 97 ? -13.642 -57.073 8.733 1.00 33.22 97 SER A O 1
ATOM 622 N N . THR A 1 98 ? -13.491 -57.722 10.816 1.00 29.41 98 THR A N 1
ATOM 623 C CA . THR A 1 98 ? -13.800 -57.693 12.264 1.00 29.41 98 THR A CA 1
ATOM 624 C C . THR A 1 98 ? -12.463 -57.380 12.964 1.00 29.41 98 THR A C 1
ATOM 626 O O . THR A 1 98 ? -11.402 -57.717 12.442 1.00 29.41 98 THR A O 1
ATOM 629 N N . ALA A 1 99 ? -12.472 -56.725 14.127 1.00 33.34 99 ALA A N 1
ATOM 630 C CA . ALA A 1 99 ? -11.243 -56.357 14.835 1.00 33.34 99 ALA A CA 1
ATOM 631 C C . ALA A 1 99 ? -10.506 -57.548 15.482 1.00 33.34 99 ALA A C 1
ATOM 633 O O . ALA A 1 99 ? -11.140 -58.500 15.937 1.00 33.34 99 ALA A O 1
ATOM 634 N N . SER A 1 100 ? -9.184 -57.416 15.655 1.00 29.92 100 SER A N 1
ATOM 635 C CA . SER A 1 100 ? -8.476 -57.802 16.892 1.00 29.92 100 SER A CA 1
ATOM 636 C C . SER A 1 100 ? -7.058 -57.219 16.959 1.00 29.92 100 SER A C 1
ATOM 638 O O . SER A 1 100 ? -6.488 -56.794 15.959 1.00 29.92 100 SER A O 1
ATOM 640 N N . SER A 1 101 ? -6.529 -57.150 18.179 1.00 31.00 101 SER A N 1
ATOM 641 C CA . SER A 1 101 ? -5.319 -56.425 18.580 1.00 31.00 101 SER A CA 1
ATOM 642 C C . SER A 1 101 ? -4.051 -57.280 18.655 1.00 31.00 101 SER A C 1
ATOM 644 O O . SER A 1 101 ? -4.120 -58.405 19.144 1.00 31.00 101 SER A O 1
ATOM 646 N N . THR A 1 102 ? -2.887 -56.657 18.448 1.00 32.22 102 THR A N 1
ATOM 647 C CA . THR A 1 102 ? -1.685 -56.906 19.271 1.00 32.22 102 THR A CA 1
ATOM 648 C C . THR A 1 102 ? -0.890 -55.613 19.483 1.00 32.22 102 THR A C 1
ATOM 650 O O . THR A 1 102 ? -0.610 -54.875 18.542 1.00 32.22 102 THR A O 1
ATOM 653 N N . THR A 1 103 ? -0.523 -55.332 20.735 1.00 34.88 103 THR A N 1
ATOM 654 C CA . THR A 1 103 ? 0.405 -54.252 21.122 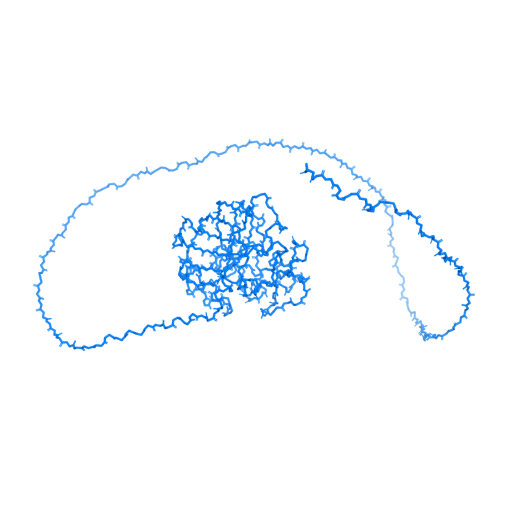1.00 34.88 103 THR A CA 1
ATOM 655 C C . THR A 1 103 ? 1.852 -54.645 20.784 1.00 34.88 103 THR A C 1
ATOM 657 O O . THR A 1 103 ? 2.165 -55.836 20.720 1.00 34.88 103 THR A O 1
ATOM 660 N N . PRO A 1 104 ? 2.772 -53.674 20.663 1.00 38.53 104 PRO A N 1
ATOM 661 C CA . PRO A 1 104 ? 3.782 -53.602 21.725 1.00 38.53 104 PRO A CA 1
ATOM 662 C C . PRO A 1 104 ? 4.060 -52.177 22.230 1.00 38.53 104 PRO A C 1
ATOM 664 O O . PRO A 1 104 ? 3.924 -51.190 21.511 1.00 38.53 104 PRO A O 1
ATOM 667 N N . THR A 1 105 ? 4.460 -52.088 23.497 1.00 35.97 105 THR A N 1
ATOM 668 C CA . THR A 1 105 ? 4.736 -50.833 24.208 1.00 35.97 105 THR A CA 1
ATOM 669 C C . THR A 1 105 ? 6.214 -50.462 24.118 1.00 35.97 105 THR A C 1
ATOM 671 O O . THR A 1 105 ? 7.055 -51.247 24.555 1.00 35.97 105 THR A O 1
ATOM 674 N N . THR A 1 106 ? 6.534 -49.232 23.709 1.00 33.12 106 THR A N 1
ATOM 675 C CA . THR A 1 106 ? 7.833 -48.610 24.025 1.00 33.12 106 THR A CA 1
ATOM 676 C C . THR A 1 106 ? 7.714 -47.109 24.272 1.00 33.12 106 THR A C 1
ATOM 678 O O . THR A 1 106 ? 6.808 -46.434 23.790 1.00 33.12 106 THR A O 1
ATOM 681 N N . THR A 1 107 ? 8.607 -46.614 25.121 1.00 32.53 107 THR A N 1
ATOM 682 C CA . THR A 1 107 ? 8.434 -45.397 25.917 1.00 32.53 107 THR A CA 1
ATOM 683 C C . THR A 1 107 ? 9.036 -44.132 25.288 1.00 32.53 107 THR A C 1
ATOM 685 O O . THR A 1 107 ? 9.953 -44.183 24.476 1.00 32.53 107 THR A O 1
ATOM 688 N N . THR A 1 108 ? 8.637 -42.994 25.868 1.00 32.66 108 THR A N 1
ATOM 689 C CA . THR A 1 108 ? 9.388 -41.727 26.021 1.00 32.66 108 THR A CA 1
ATOM 690 C C . THR A 1 108 ? 9.551 -40.725 24.866 1.00 32.66 108 THR A C 1
ATOM 692 O O . THR A 1 108 ? 10.072 -41.009 23.797 1.00 32.66 108 THR A O 1
ATOM 695 N N . LYS A 1 109 ? 9.298 -39.467 25.272 1.00 32.47 109 LYS A N 1
ATOM 696 C CA . LYS A 1 109 ? 9.859 -38.192 24.789 1.00 32.47 109 LYS A CA 1
ATOM 697 C C . LYS A 1 109 ? 9.259 -37.578 23.518 1.00 32.47 109 LYS A C 1
ATOM 699 O O . LYS A 1 109 ? 9.881 -37.527 22.462 1.00 32.47 109 LYS A O 1
ATOM 704 N N . ALA A 1 110 ? 8.105 -36.934 23.701 1.00 33.41 110 ALA A N 1
ATOM 705 C CA . ALA A 1 110 ? 7.688 -35.833 22.837 1.00 33.41 110 ALA A CA 1
ATOM 706 C C . ALA A 1 110 ? 8.769 -34.732 22.834 1.00 33.41 110 ALA A C 1
ATOM 708 O O . ALA A 1 110 ? 9.091 -34.171 23.882 1.00 33.41 110 ALA A O 1
ATOM 709 N N . SER A 1 111 ? 9.332 -34.431 21.663 1.00 33.34 111 SER A N 1
ATOM 710 C CA . SER A 1 111 ? 10.253 -33.307 21.474 1.00 33.34 111 SER A CA 1
ATOM 711 C C . SER A 1 111 ? 9.469 -32.109 20.953 1.00 33.34 111 SER A C 1
ATOM 713 O O . SER A 1 111 ? 9.379 -31.889 19.747 1.00 33.34 111 SER A O 1
ATOM 715 N N . SER A 1 112 ? 8.864 -31.349 21.866 1.00 39.25 112 SER A N 1
ATOM 716 C CA . SER A 1 112 ? 8.142 -30.116 21.549 1.00 39.25 112 SER A CA 1
ATOM 717 C C . SER A 1 112 ? 9.120 -28.993 21.193 1.00 39.25 112 SER A C 1
ATOM 719 O O . SER A 1 112 ? 9.360 -28.085 21.991 1.00 39.25 112 SER A O 1
ATOM 721 N N . THR A 1 113 ? 9.698 -29.059 19.993 1.00 33.59 113 THR A N 1
ATOM 722 C CA . THR A 1 113 ? 10.479 -27.964 19.407 1.00 33.59 113 THR A CA 1
ATOM 723 C C . THR A 1 113 ? 9.520 -26.848 19.001 1.00 33.59 113 THR A C 1
ATOM 725 O O . THR A 1 113 ? 9.164 -26.702 17.834 1.00 33.59 113 THR A O 1
ATOM 728 N N . ALA A 1 114 ? 9.057 -26.080 19.987 1.00 35.16 114 ALA A N 1
ATOM 729 C CA . ALA A 1 114 ? 8.350 -24.836 19.742 1.00 35.16 114 ALA A CA 1
ATOM 730 C C . ALA A 1 114 ? 9.301 -23.901 18.986 1.00 35.16 114 ALA A C 1
ATOM 732 O O . ALA A 1 114 ? 10.314 -23.463 19.537 1.00 35.16 114 ALA A O 1
ATOM 733 N N . ALA A 1 115 ? 9.000 -23.631 17.716 1.00 32.72 115 ALA A N 1
ATOM 734 C CA . ALA A 1 115 ? 9.706 -22.615 16.956 1.00 32.72 115 ALA A CA 1
ATOM 735 C C . ALA A 1 115 ? 9.459 -21.271 17.648 1.00 32.72 115 ALA A C 1
ATOM 737 O O . ALA A 1 115 ? 8.332 -20.778 17.679 1.00 32.72 115 ALA A O 1
ATOM 738 N N . ALA A 1 116 ? 10.500 -20.714 18.265 1.00 30.30 116 ALA A N 1
ATOM 739 C CA . ALA A 1 116 ? 10.408 -19.433 18.939 1.00 30.30 116 ALA A CA 1
ATOM 740 C C . ALA A 1 116 ? 10.272 -18.330 17.883 1.00 30.30 116 ALA A C 1
ATOM 742 O O . ALA A 1 116 ? 11.268 -17.845 17.350 1.00 30.30 116 ALA A O 1
ATOM 743 N N . THR A 1 117 ? 9.033 -17.946 17.572 1.00 32.09 117 THR A N 1
ATOM 744 C CA . THR A 1 117 ? 8.744 -16.734 16.805 1.00 32.09 117 THR A CA 1
ATOM 745 C C . THR A 1 117 ? 9.264 -15.545 17.602 1.00 32.09 117 THR A C 1
ATOM 747 O O . THR A 1 117 ? 8.617 -15.087 18.544 1.00 32.09 117 THR A O 1
ATOM 750 N N . THR A 1 118 ? 10.458 -15.070 17.251 1.00 30.89 118 THR A N 1
ATOM 751 C CA . THR A 1 118 ? 11.092 -13.910 17.878 1.00 30.89 118 THR A CA 1
ATOM 752 C C . THR A 1 118 ? 10.269 -12.664 17.570 1.00 30.89 118 THR A C 1
ATOM 754 O O . THR A 1 118 ? 10.496 -11.996 16.562 1.00 30.89 118 THR A O 1
ATOM 757 N N . GLN A 1 119 ? 9.298 -12.348 18.431 1.00 34.03 119 GLN A N 1
ATOM 758 C CA . GLN A 1 119 ? 8.632 -11.050 18.400 1.00 34.03 119 GLN A CA 1
ATOM 759 C C . GLN A 1 119 ? 9.702 -9.968 18.545 1.00 34.03 119 GLN A C 1
ATOM 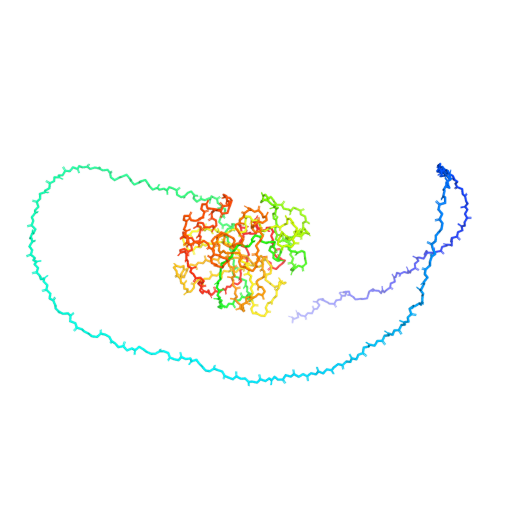761 O O . GLN A 1 119 ? 10.464 -9.958 19.515 1.00 34.03 119 GLN A O 1
ATOM 766 N N . ALA A 1 120 ? 9.780 -9.076 17.559 1.00 37.78 120 ALA A N 1
ATOM 767 C CA . ALA A 1 120 ? 10.682 -7.940 17.618 1.00 37.78 120 ALA A CA 1
ATOM 768 C C . ALA A 1 120 ? 10.303 -7.061 18.818 1.00 37.78 120 ALA A C 1
ATOM 770 O O . ALA A 1 120 ? 9.135 -6.719 19.001 1.00 37.78 120 ALA A O 1
ATOM 771 N N . SER A 1 121 ? 11.292 -6.682 19.627 1.00 38.12 121 SER A N 1
ATOM 772 C CA . SER A 1 121 ? 11.104 -5.854 20.821 1.00 38.12 121 SER A CA 1
ATOM 773 C C . SER A 1 121 ? 10.909 -4.374 20.462 1.00 38.12 121 SER A C 1
ATOM 775 O O . SER A 1 121 ? 11.719 -3.526 20.840 1.00 38.12 121 SER A O 1
ATOM 777 N N . GLY A 1 122 ? 9.869 -4.067 19.685 1.00 52.50 122 GLY A N 1
ATOM 778 C CA . GLY A 1 122 ? 9.419 -2.695 19.450 1.00 52.50 122 GLY A CA 1
ATOM 779 C C . GLY A 1 122 ? 8.738 -2.117 20.692 1.00 52.50 122 GLY A C 1
ATOM 780 O O . GLY A 1 122 ? 8.231 -2.858 21.539 1.00 52.50 122 GLY A O 1
ATOM 781 N N . ASN A 1 123 ? 8.718 -0.791 20.825 1.00 67.88 123 ASN A N 1
ATOM 782 C CA . ASN A 1 123 ? 8.006 -0.154 21.926 1.00 67.88 123 ASN A CA 1
ATOM 783 C C . ASN A 1 123 ? 6.493 -0.288 21.688 1.00 67.88 123 ASN A C 1
ATOM 785 O O . ASN A 1 123 ? 6.023 -0.106 20.568 1.00 67.88 123 ASN A O 1
ATOM 789 N N . SER A 1 124 ? 5.707 -0.549 22.736 1.00 74.19 124 SER A N 1
ATOM 790 C CA . SER A 1 124 ? 4.239 -0.644 22.634 1.00 74.19 124 SER A CA 1
ATOM 791 C C . SER A 1 124 ? 3.617 0.623 22.016 1.00 74.19 124 SER A C 1
ATOM 793 O O . SER A 1 124 ? 2.647 0.550 21.263 1.00 74.19 124 SER A O 1
ATOM 795 N N . ALA A 1 125 ? 4.242 1.784 22.249 1.00 83.81 125 ALA A N 1
ATOM 796 C CA . ALA A 1 125 ? 3.864 3.049 21.624 1.00 83.81 125 ALA A CA 1
ATOM 797 C C . ALA A 1 125 ? 4.009 3.056 20.087 1.00 83.81 125 ALA A C 1
ATOM 799 O O . ALA A 1 125 ? 3.191 3.682 19.415 1.00 83.81 125 ALA A O 1
ATOM 800 N N . ASP A 1 126 ? 4.987 2.346 19.511 1.00 90.06 126 ASP A N 1
ATOM 801 C CA . ASP A 1 126 ? 5.265 2.390 18.065 1.00 90.06 126 ASP A CA 1
ATOM 802 C C . ASP A 1 126 ? 4.146 1.740 17.231 1.00 90.06 126 ASP A C 1
ATOM 804 O O . ASP A 1 126 ? 3.950 2.100 16.068 1.00 90.06 126 ASP A O 1
ATOM 808 N N . TYR A 1 127 ? 3.396 0.815 17.842 1.00 93.00 127 TYR A N 1
ATOM 809 C CA . TYR A 1 127 ? 2.229 0.137 17.267 1.00 93.00 127 TYR A CA 1
ATOM 810 C C . TYR A 1 127 ? 0.892 0.779 17.672 1.00 93.00 127 TYR A C 1
ATOM 812 O O . TYR A 1 127 ? -0.165 0.276 17.291 1.00 93.00 127 TYR A O 1
ATOM 820 N N . SER A 1 128 ? 0.907 1.849 18.472 1.00 94.62 128 SER A N 1
ATOM 821 C CA . SER A 1 128 ? -0.321 2.483 18.957 1.00 94.62 128 SER A CA 1
ATOM 822 C C . SER A 1 128 ? -0.965 3.386 17.899 1.00 94.62 128 SER A C 1
ATOM 824 O O . SER A 1 128 ? -0.277 3.998 17.085 1.00 94.62 128 SER A O 1
ATOM 826 N N . TYR A 1 129 ? -2.297 3.442 17.912 1.00 97.19 129 TYR A N 1
ATOM 827 C CA . TYR A 1 129 ? -3.130 4.317 17.087 1.00 97.19 129 TYR A CA 1
ATOM 828 C C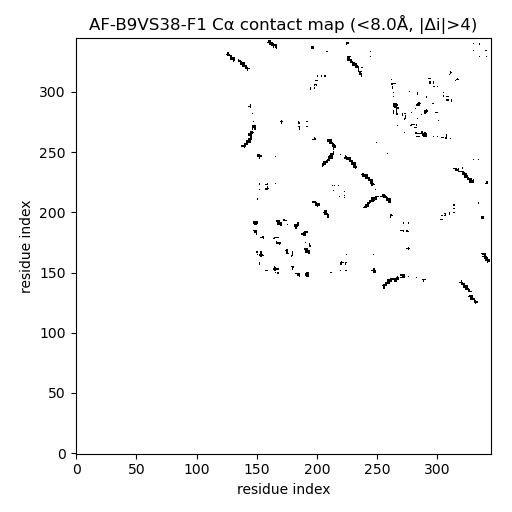 . TYR A 1 129 ? -4.463 4.583 17.796 1.00 97.19 129 TYR A C 1
ATOM 830 O O . TYR A 1 129 ? -4.859 3.853 18.710 1.00 97.19 129 TYR A O 1
ATOM 838 N N . SER A 1 130 ? -5.167 5.627 17.372 1.00 97.12 130 SER A N 1
ATOM 839 C CA . SER A 1 130 ? -6.462 6.047 17.913 1.00 97.12 130 SER A CA 1
ATOM 840 C C . SER A 1 130 ? -7.410 6.462 16.790 1.00 97.12 130 SER A C 1
ATOM 842 O O . SER A 1 130 ? -6.979 7.028 15.790 1.00 97.12 130 SER A O 1
ATOM 844 N N . TYR A 1 131 ? -8.712 6.198 16.937 1.00 97.62 131 TYR A N 1
ATOM 845 C CA . TYR A 1 131 ? -9.710 6.703 15.988 1.00 97.62 131 TYR A CA 1
ATOM 846 C C . TYR A 1 131 ? -9.743 8.234 16.012 1.00 97.62 131 TYR A C 1
ATOM 848 O O . TYR A 1 131 ? -9.790 8.835 17.087 1.00 97.62 131 TYR A O 1
ATOM 856 N N . ILE A 1 132 ? -9.764 8.850 14.832 1.00 96.25 132 ILE A N 1
ATOM 857 C CA . ILE A 1 132 ? -9.915 10.301 14.692 1.00 96.25 132 ILE A CA 1
ATOM 858 C C . ILE A 1 132 ? -11.400 10.654 14.860 1.00 96.25 132 ILE A C 1
ATOM 860 O O . ILE A 1 132 ? -12.260 10.020 14.243 1.00 96.25 132 ILE A O 1
ATOM 864 N N . SER A 1 133 ? -11.713 11.646 15.706 1.00 94.00 133 SER A N 1
ATOM 865 C CA . SER A 1 133 ? -13.090 12.152 15.840 1.00 94.00 133 SER A CA 1
ATOM 866 C C . SER A 1 133 ? -13.565 12.674 14.494 1.00 94.00 133 SER A C 1
ATOM 868 O O . SER A 1 133 ? -12.831 13.402 13.830 1.00 94.00 133 SER A O 1
ATOM 870 N N . ASP A 1 134 ? -14.768 12.268 14.087 1.00 91.12 134 ASP A N 1
ATOM 871 C CA . ASP A 1 134 ? -15.384 12.679 12.819 1.00 91.12 134 ASP A CA 1
ATOM 872 C C . ASP A 1 134 ? -14.560 12.282 11.567 1.00 91.12 134 ASP A C 1
ATOM 874 O O . ASP A 1 134 ? -14.841 12.717 10.451 1.00 91.12 134 ASP A O 1
ATOM 878 N N . GLY A 1 135 ? -13.568 11.396 11.743 1.00 93.06 135 GLY A N 1
ATOM 879 C CA . GLY A 1 135 ? -12.734 10.841 10.682 1.00 93.06 135 GLY A CA 1
ATOM 880 C C . GLY A 1 135 ? -13.512 9.929 9.729 1.00 93.06 135 GLY A C 1
ATOM 881 O O . GLY A 1 135 ? -14.509 9.296 10.096 1.00 93.06 135 GLY A O 1
ATOM 882 N N . THR A 1 136 ? -13.048 9.837 8.479 1.00 95.94 136 THR A N 1
ATOM 883 C CA . THR A 1 136 ? -13.782 9.130 7.417 1.00 95.94 136 THR A CA 1
ATOM 884 C C . THR A 1 136 ? -13.957 7.647 7.757 1.00 95.94 136 THR A C 1
ATOM 886 O O . THR A 1 136 ? -13.008 6.956 8.131 1.00 95.94 136 THR A O 1
ATOM 889 N N . SER A 1 137 ? -15.182 7.139 7.634 1.00 97.56 137 SER A N 1
ATOM 890 C CA . SER A 1 137 ? -15.526 5.756 7.974 1.00 97.56 137 SER A CA 1
ATOM 891 C C . SER A 1 137 ? -16.689 5.234 7.132 1.00 97.56 137 SER A C 1
ATOM 893 O O . SER A 1 137 ? -17.442 6.011 6.545 1.00 97.56 137 SER A O 1
ATOM 895 N N . GLY A 1 138 ? -16.840 3.911 7.064 1.00 97.69 138 GLY A N 1
ATOM 896 C CA . GLY A 1 138 ? -17.925 3.274 6.319 1.00 97.69 138 GLY A CA 1
ATOM 897 C C . GLY A 1 138 ? -17.698 1.789 6.051 1.00 97.69 138 GLY A C 1
ATOM 898 O O . GLY A 1 138 ? -16.885 1.133 6.700 1.00 97.69 138 GLY A O 1
ATOM 899 N N . THR A 1 139 ? -18.427 1.258 5.072 1.00 98.38 139 THR A N 1
ATOM 900 C CA . THR A 1 139 ? -18.161 -0.042 4.438 1.00 98.38 139 THR A CA 1
ATOM 901 C C . THR A 1 139 ? -17.359 0.150 3.158 1.00 98.38 139 THR A C 1
ATOM 903 O O . THR A 1 139 ? -17.563 1.143 2.456 1.00 98.38 139 THR A O 1
ATOM 906 N N . GLY A 1 140 ? -16.512 -0.822 2.830 1.00 97.94 140 GLY A N 1
ATOM 907 C CA . GLY A 1 140 ? -15.724 -0.841 1.604 1.00 97.94 140 GLY A CA 1
ATOM 908 C C . GLY A 1 140 ? -15.420 -2.251 1.102 1.00 97.94 140 GLY A C 1
ATOM 909 O O . GLY A 1 140 ? -15.759 -3.252 1.741 1.00 97.94 140 GLY A O 1
ATOM 910 N N . VAL A 1 141 ? -14.759 -2.313 -0.049 1.00 97.62 141 VAL A N 1
ATOM 911 C CA . VAL A 1 141 ? -14.243 -3.544 -0.670 1.00 97.62 141 VAL A CA 1
ATOM 912 C C . VAL A 1 141 ? -12.723 -3.478 -0.789 1.00 97.62 141 VAL A C 1
ATOM 914 O O . VAL A 1 141 ? -12.140 -2.392 -0.747 1.00 97.62 141 VAL A O 1
ATOM 917 N N . THR A 1 142 ? -12.079 -4.636 -0.936 1.00 98.56 142 THR A N 1
ATOM 918 C CA . THR A 1 142 ? -10.628 -4.715 -1.141 1.00 98.56 142 THR A CA 1
ATOM 919 C C . THR A 1 142 ? -10.266 -5.449 -2.423 1.00 98.56 142 THR A C 1
ATOM 921 O O . THR A 1 142 ? -10.999 -6.325 -2.882 1.00 98.56 142 THR A O 1
ATOM 924 N N . THR A 1 143 ? -9.107 -5.109 -2.975 1.00 98.44 143 THR A N 1
ATOM 925 C CA . THR A 1 143 ? -8.375 -5.932 -3.950 1.00 98.44 143 THR A CA 1
ATOM 926 C C . THR A 1 143 ? -6.922 -6.076 -3.490 1.00 98.44 143 THR A C 1
ATOM 928 O O . THR A 1 143 ? -6.606 -5.786 -2.335 1.00 98.44 143 THR A O 1
ATOM 931 N N . ARG A 1 144 ? -6.041 -6.597 -4.345 1.00 98.62 144 ARG A N 1
ATOM 932 C CA . ARG A 1 144 ? -4.613 -6.762 -4.066 1.00 98.62 144 ARG A CA 1
ATOM 933 C C . ARG A 1 144 ? -3.804 -6.390 -5.303 1.00 98.62 144 ARG A C 1
ATOM 935 O O . ARG A 1 144 ? -4.125 -6.873 -6.389 1.00 98.62 144 ARG A O 1
ATOM 942 N N . TYR A 1 145 ? -2.727 -5.633 -5.121 1.00 98.69 145 TYR A N 1
ATOM 943 C CA . TYR A 1 145 ? -1.822 -5.263 -6.206 1.00 98.69 145 TYR A CA 1
ATOM 944 C C . TYR A 1 145 ? -0.372 -5.119 -5.736 1.00 98.69 145 TYR A C 1
ATOM 946 O O . TYR A 1 145 ? -0.090 -4.910 -4.556 1.00 98.69 145 TYR A O 1
ATOM 954 N N . TRP A 1 146 ? 0.550 -5.210 -6.690 1.00 98.81 146 TRP A N 1
ATOM 955 C CA . TRP A 1 146 ? 1.911 -4.696 -6.590 1.00 98.81 146 TRP A CA 1
ATOM 956 C C . TRP A 1 146 ? 2.450 -4.475 -8.006 1.00 98.81 146 TRP A C 1
ATOM 958 O O . TRP A 1 146 ? 2.939 -5.405 -8.646 1.00 98.81 146 TRP A O 1
ATOM 968 N N . ASP A 1 147 ? 2.325 -3.246 -8.505 1.00 98.62 147 ASP A N 1
ATOM 969 C CA . ASP A 1 147 ? 2.750 -2.827 -9.850 1.00 98.62 147 ASP A CA 1
ATOM 970 C C . ASP A 1 147 ? 4.190 -2.277 -9.892 1.00 98.62 147 ASP A C 1
ATOM 972 O O . ASP A 1 147 ? 4.740 -2.049 -10.973 1.00 98.62 147 ASP A O 1
ATOM 976 N N . CYS A 1 148 ? 4.808 -2.107 -8.717 1.00 98.81 148 CYS A N 1
ATOM 977 C CA . CYS A 1 148 ? 6.083 -1.429 -8.470 1.00 98.81 148 CYS A CA 1
ATOM 978 C C . CYS A 1 148 ? 6.116 0.062 -8.876 1.00 98.81 148 CYS A C 1
ATOM 980 O O . CYS A 1 148 ? 7.181 0.677 -8.841 1.00 98.81 148 CYS A O 1
ATOM 982 N N . CYS A 1 149 ? 5.000 0.673 -9.277 1.00 98.75 149 CYS A N 1
ATOM 983 C CA . CYS A 1 149 ? 4.979 2.067 -9.712 1.00 98.75 149 CYS A CA 1
ATOM 984 C C . CYS A 1 149 ? 5.229 3.028 -8.545 1.00 98.75 149 CYS A C 1
ATOM 986 O O . CYS A 1 149 ? 4.963 2.715 -7.394 1.00 98.75 149 CYS A O 1
ATOM 988 N N . LYS A 1 150 ? 5.704 4.245 -8.829 1.00 98.69 150 LYS A N 1
ATOM 989 C CA . LYS A 1 150 ? 5.738 5.312 -7.819 1.00 98.69 150 LYS A CA 1
ATOM 990 C C . LYS A 1 150 ? 4.314 5.626 -7.333 1.00 98.69 150 LYS A C 1
ATOM 992 O O . LYS A 1 150 ? 3.527 6.196 -8.092 1.00 98.69 150 LYS A O 1
ATOM 997 N N . SER A 1 151 ? 4.030 5.310 -6.069 1.00 97.62 151 SER A N 1
ATOM 998 C CA . SER A 1 151 ? 2.765 5.562 -5.364 1.00 97.62 151 SER A CA 1
ATOM 999 C C . SER A 1 151 ? 2.306 7.027 -5.530 1.00 97.62 151 SER A C 1
ATOM 1001 O O . SER A 1 151 ? 3.117 7.948 -5.416 1.00 97.62 151 SER A O 1
ATOM 1003 N N . SER A 1 152 ? 1.024 7.301 -5.815 1.00 98.06 152 SER A N 1
ATOM 1004 C CA . SER A 1 152 ? 0.585 8.661 -6.195 1.00 98.06 152 SER A CA 1
ATOM 1005 C C . SER A 1 152 ? 0.789 9.729 -5.109 1.00 98.06 152 SER A C 1
ATOM 1007 O O . SER A 1 152 ? 1.012 10.896 -5.439 1.00 98.06 152 SER A O 1
ATOM 1009 N N . CYS A 1 153 ? 0.798 9.348 -3.828 1.00 98.50 153 CYS A N 1
ATOM 1010 C CA . CYS A 1 153 ? 1.083 10.236 -2.700 1.00 98.50 153 CYS A CA 1
ATOM 1011 C C . CYS A 1 153 ? 2.591 10.477 -2.474 1.00 98.50 153 CYS A C 1
ATOM 1013 O O . CYS A 1 153 ? 2.964 11.190 -1.543 1.00 98.50 153 CYS A O 1
ATOM 1015 N N . ALA A 1 154 ? 3.464 9.922 -3.326 1.00 98.50 154 ALA A N 1
ATOM 1016 C CA . ALA A 1 154 ? 4.894 10.236 -3.390 1.00 98.50 154 ALA A CA 1
ATOM 1017 C C . ALA A 1 154 ? 5.216 11.502 -4.206 1.00 98.50 154 ALA A C 1
ATOM 1019 O O . ALA A 1 154 ? 6.382 11.852 -4.378 1.00 98.50 154 ALA A O 1
ATOM 1020 N N . TRP A 1 155 ? 4.209 12.181 -4.760 1.00 98.50 155 TRP A N 1
ATOM 1021 C CA . TRP A 1 155 ? 4.396 13.447 -5.468 1.00 98.50 155 TRP A CA 1
ATOM 1022 C C . TRP A 1 155 ? 4.237 14.653 -4.519 1.00 98.50 155 TRP A C 1
ATOM 1024 O O . TRP A 1 155 ? 3.313 14.664 -3.699 1.00 98.50 155 TRP A O 1
ATOM 1034 N N . PRO A 1 156 ? 5.081 15.698 -4.637 1.00 97.50 156 PRO A N 1
ATOM 1035 C CA . PRO A 1 156 ? 4.911 16.957 -3.917 1.00 97.50 156 PRO A CA 1
ATOM 1036 C C . PRO A 1 156 ? 3.514 17.571 -4.078 1.00 97.50 156 PRO A C 1
ATOM 1038 O O . PRO A 1 156 ? 2.892 17.476 -5.135 1.00 97.50 156 PRO A O 1
ATOM 1041 N N . GLY A 1 157 ? 3.031 18.243 -3.030 1.00 96.94 157 GLY A N 1
ATOM 1042 C CA . GLY A 1 157 ? 1.787 19.023 -3.068 1.00 96.94 157 GLY A CA 1
ATOM 1043 C C . GLY A 1 157 ? 0.482 18.216 -3.096 1.00 96.94 157 GLY A C 1
ATOM 1044 O O . GLY A 1 157 ? -0.584 18.820 -3.169 1.00 96.94 157 GLY A O 1
ATOM 1045 N N . LYS A 1 158 ? 0.531 16.878 -3.012 1.00 97.56 158 LYS A N 1
ATOM 1046 C CA . LYS A 1 158 ? -0.668 16.016 -2.994 1.00 97.56 158 LYS A CA 1
ATOM 1047 C C . LYS A 1 158 ? -1.549 16.206 -1.756 1.00 97.56 158 LYS A C 1
ATOM 1049 O O . LYS A 1 158 ? -2.766 16.119 -1.871 1.00 97.56 158 LYS A O 1
ATOM 1054 N N . ALA A 1 159 ? -0.947 16.482 -0.599 1.00 97.44 159 ALA A N 1
ATOM 1055 C CA . ALA A 1 159 ? -1.621 16.774 0.666 1.00 97.44 159 ALA A CA 1
ATOM 1056 C C . ALA A 1 159 ? -0.774 17.729 1.529 1.00 97.44 159 ALA A C 1
ATOM 1058 O O . ALA A 1 159 ? 0.400 17.966 1.234 1.00 97.44 159 ALA A O 1
ATOM 1059 N N . THR A 1 160 ? -1.356 18.256 2.609 1.00 97.75 160 THR A N 1
ATOM 1060 C CA . THR A 1 160 ? -0.631 19.055 3.610 1.00 97.75 160 THR A CA 1
ATOM 1061 C C . THR A 1 160 ? 0.084 18.122 4.586 1.00 97.75 160 THR A C 1
ATOM 1063 O O . THR A 1 160 ? -0.557 17.407 5.358 1.00 97.75 160 THR A O 1
ATOM 1066 N N . LEU A 1 161 ? 1.417 18.118 4.547 1.00 97.38 161 LEU A N 1
ATOM 1067 C CA . LEU A 1 161 ? 2.252 17.153 5.261 1.00 97.38 161 LEU A CA 1
ATOM 1068 C C . LEU A 1 161 ? 3.139 17.813 6.323 1.00 97.38 161 LEU A C 1
ATOM 1070 O O . LEU A 1 161 ? 3.644 18.918 6.140 1.00 97.38 161 LEU A O 1
ATOM 1074 N N . LYS A 1 162 ? 3.348 17.080 7.417 1.00 97.62 162 LYS A N 1
ATOM 1075 C CA . LYS A 1 162 ? 4.291 17.344 8.519 1.00 97.62 162 LYS A CA 1
ATOM 1076 C C . LYS A 1 162 ? 5.655 16.704 8.246 1.00 97.62 162 LYS A C 1
ATOM 1078 O O . LYS A 1 162 ? 6.680 17.226 8.668 1.00 97.62 162 LYS A O 1
ATOM 1083 N N . SER A 1 163 ? 5.649 15.592 7.511 1.00 97.38 163 SER A N 1
ATOM 1084 C CA . SER A 1 163 ? 6.808 14.924 6.912 1.00 97.38 163 SER A CA 1
ATOM 1085 C C . SER A 1 163 ? 6.360 14.233 5.623 1.00 97.38 163 SER A C 1
ATOM 1087 O O . SER A 1 163 ? 5.227 13.759 5.554 1.00 97.38 163 SER A O 1
ATOM 1089 N N . GLY A 1 164 ? 7.222 14.157 4.612 1.00 95.69 164 GLY A N 1
ATOM 1090 C CA . GLY A 1 164 ? 6.958 13.442 3.360 1.00 95.69 164 GLY A CA 1
ATOM 1091 C C . GLY A 1 164 ? 7.426 14.211 2.115 1.00 95.69 164 GLY A C 1
ATOM 1092 O O . GLY A 1 164 ? 8.232 15.135 2.259 1.00 95.69 164 GLY A O 1
ATOM 1093 N N . PRO A 1 165 ? 6.939 13.881 0.899 1.00 97.75 165 PRO A N 1
ATOM 1094 C CA . PRO A 1 165 ? 5.877 12.911 0.566 1.00 97.75 165 PRO A CA 1
ATOM 1095 C C . PRO A 1 165 ? 6.280 11.440 0.806 1.00 97.75 165 PRO A C 1
ATOM 1097 O O . PRO A 1 165 ? 7.309 11.183 1.426 1.00 97.75 165 PRO A O 1
ATOM 1100 N N . ILE A 1 166 ? 5.466 10.468 0.364 1.00 98.31 166 ILE A N 1
ATOM 1101 C CA . ILE A 1 166 ? 5.811 9.033 0.465 1.00 98.31 166 ILE A CA 1
ATOM 1102 C C . ILE A 1 166 ? 7.213 8.777 -0.111 1.00 98.31 166 ILE A C 1
ATOM 1104 O O . ILE A 1 166 ? 7.523 9.177 -1.236 1.00 98.31 166 ILE A O 1
ATOM 1108 N N . GLN A 1 167 ? 8.044 8.094 0.672 1.00 98.44 167 GLN A N 1
ATOM 1109 C CA . GLN A 1 167 ? 9.384 7.668 0.296 1.00 98.44 167 GLN A CA 1
ATOM 1110 C C . GLN A 1 167 ? 9.326 6.730 -0.913 1.00 98.44 167 GLN A C 1
ATOM 1112 O O . GLN A 1 167 ? 8.695 5.681 -0.857 1.00 98.44 167 GLN A O 1
ATOM 1117 N N . THR A 1 168 ? 10.032 7.091 -1.985 1.00 98.75 168 THR A N 1
ATOM 1118 C CA . THR A 1 168 ? 10.238 6.214 -3.150 1.00 98.75 168 THR A CA 1
ATOM 1119 C C . THR A 1 168 ? 11.624 5.603 -3.125 1.00 98.75 168 THR A C 1
ATOM 1121 O O . THR A 1 168 ? 12.528 6.127 -2.468 1.00 98.75 168 THR A O 1
ATOM 1124 N N . CYS A 1 169 ? 11.788 4.502 -3.846 1.00 98.88 169 CYS A N 1
ATOM 1125 C CA . CYS A 1 169 ? 13.056 3.808 -3.987 1.00 98.88 169 CYS A CA 1
ATOM 1126 C C . CYS A 1 169 ? 13.475 3.724 -5.457 1.00 98.88 169 CYS A C 1
ATOM 1128 O O . CYS A 1 169 ? 12.662 3.907 -6.366 1.00 98.88 169 CYS A O 1
ATOM 1130 N N . ASP A 1 170 ? 14.761 3.479 -5.687 1.00 98.75 170 ASP A N 1
ATOM 1131 C CA . ASP A 1 170 ? 15.320 3.286 -7.020 1.00 98.75 170 ASP A CA 1
ATOM 1132 C C . ASP A 1 170 ? 15.121 1.847 -7.553 1.00 98.75 170 ASP A C 1
ATOM 1134 O O . ASP A 1 170 ? 14.392 1.016 -6.996 1.00 98.75 170 ASP A O 1
ATOM 1138 N N . VAL A 1 171 ? 15.786 1.544 -8.671 1.00 98.44 171 VAL A N 1
ATOM 1139 C CA . VAL A 1 171 ? 15.827 0.210 -9.301 1.00 98.44 171 VAL A CA 1
ATOM 1140 C C . VAL A 1 171 ? 16.473 -0.875 -8.415 1.00 98.44 171 VAL A C 1
ATOM 1142 O O . VAL A 1 171 ? 16.389 -2.061 -8.719 1.00 98.44 171 VAL A O 1
ATOM 1145 N N . HIS A 1 172 ? 17.108 -0.497 -7.307 1.00 98.00 172 HIS A N 1
ATOM 1146 C CA . HIS A 1 172 ? 17.786 -1.382 -6.361 1.00 98.00 172 HIS A CA 1
ATOM 1147 C C . HIS A 1 172 ? 17.201 -1.282 -4.942 1.00 98.00 172 HIS A C 1
ATOM 1149 O O . HIS A 1 172 ? 17.868 -1.656 -3.976 1.00 98.00 172 HIS A O 1
ATOM 1155 N N . ASP A 1 173 ? 15.951 -0.816 -4.811 1.00 98.44 173 ASP A N 1
ATOM 1156 C CA . ASP A 1 173 ? 15.226 -0.692 -3.535 1.00 98.44 173 ASP A CA 1
ATOM 1157 C C . ASP A 1 173 ? 15.897 0.285 -2.541 1.00 98.44 173 ASP A C 1
ATOM 1159 O O . ASP A 1 173 ? 15.711 0.187 -1.329 1.00 98.44 173 ASP A O 1
ATOM 1163 N N . GLN A 1 174 ? 16.700 1.238 -3.040 1.00 98.50 174 GLN A N 1
ATOM 1164 C CA . GLN A 1 174 ? 17.389 2.237 -2.217 1.00 98.50 174 GLN A CA 1
ATOM 1165 C C . GLN A 1 174 ? 16.588 3.552 -2.141 1.00 98.50 174 GLN A C 1
ATOM 1167 O O . GLN A 1 174 ? 16.179 4.066 -3.185 1.00 98.50 174 GLN A O 1
ATOM 1172 N N . PRO A 1 175 ? 16.373 4.142 -0.945 1.00 98.25 175 PRO A N 1
ATOM 1173 C CA . PRO A 1 175 ? 15.569 5.356 -0.783 1.00 98.25 175 PRO A CA 1
ATOM 1174 C C . PRO A 1 175 ? 16.074 6.583 -1.562 1.00 98.25 175 PRO A C 1
ATOM 1176 O O . PRO A 1 175 ? 17.183 7.083 -1.345 1.00 98.25 175 PRO A O 1
ATOM 1179 N N . LEU A 1 176 ? 15.207 7.140 -2.409 1.00 98.12 176 LEU A N 1
ATOM 1180 C CA . LEU A 1 176 ? 15.42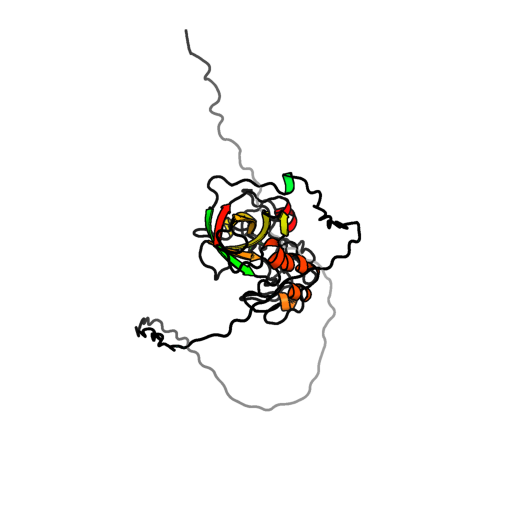6 8.396 -3.124 1.00 98.12 176 LEU A CA 1
ATOM 1181 C C . LEU A 1 176 ? 15.163 9.591 -2.197 1.00 98.12 176 LEU A C 1
ATOM 1183 O O . LEU A 1 176 ? 14.029 9.901 -1.839 1.00 98.12 176 LEU A O 1
ATOM 1187 N N . ASN A 1 177 ? 16.229 10.283 -1.796 1.00 95.81 177 ASN A N 1
ATOM 1188 C CA . ASN A 1 177 ? 16.173 11.431 -0.883 1.00 95.81 177 ASN A CA 1
ATOM 1189 C C . ASN A 1 177 ? 15.974 12.757 -1.649 1.00 95.81 177 ASN A C 1
ATOM 1191 O O . ASN A 1 177 ? 16.675 13.739 -1.421 1.00 95.81 177 ASN A O 1
ATOM 1195 N N . ASP A 1 178 ? 15.047 12.765 -2.608 1.00 96.56 178 ASP A N 1
ATOM 1196 C CA . ASP A 1 178 ? 14.868 13.829 -3.607 1.00 96.56 178 ASP A CA 1
ATOM 1197 C C . ASP A 1 178 ? 13.592 14.672 -3.402 1.00 96.56 178 ASP A C 1
ATOM 1199 O O . ASP A 1 178 ? 13.270 15.529 -4.227 1.00 96.56 178 ASP A O 1
ATOM 1203 N N . GLY A 1 179 ? 12.837 14.406 -2.331 1.00 96.00 179 GLY A N 1
ATOM 1204 C CA . GLY A 1 179 ? 11.540 15.029 -2.054 1.00 96.00 179 GLY A CA 1
ATOM 1205 C C . GLY A 1 179 ? 10.388 14.538 -2.939 1.00 96.00 179 GLY A C 1
ATOM 1206 O O . GLY A 1 179 ? 9.348 15.189 -2.976 1.00 96.00 179 GLY A O 1
ATOM 1207 N N . GLY A 1 180 ? 10.547 13.423 -3.660 1.00 97.25 180 GLY A N 1
ATOM 1208 C CA . GLY A 1 180 ? 9.523 12.866 -4.545 1.00 97.25 180 GLY A CA 1
ATOM 1209 C C . GLY A 1 180 ? 9.484 13.504 -5.937 1.00 97.25 180 GLY A C 1
ATOM 1210 O O . GLY A 1 180 ? 8.433 13.505 -6.581 1.00 97.25 180 GLY A O 1
ATOM 1211 N N . ASN A 1 181 ? 10.596 14.052 -6.429 1.00 97.69 181 ASN A N 1
ATOM 1212 C CA . ASN A 1 181 ? 10.651 14.742 -7.725 1.00 97.69 181 ASN A CA 1
ATOM 1213 C C . ASN A 1 181 ? 10.917 13.801 -8.917 1.00 97.69 181 ASN A C 1
ATOM 1215 O O . ASN A 1 181 ? 10.469 14.073 -10.030 1.00 97.69 181 ASN A O 1
ATOM 1219 N N . THR A 1 182 ? 11.597 12.677 -8.695 1.00 98.56 182 THR A N 1
ATOM 1220 C CA . THR A 1 182 ? 11.982 11.705 -9.727 1.00 98.56 182 THR A CA 1
ATOM 1221 C C . THR A 1 182 ? 10.757 11.055 -10.369 1.00 98.56 182 THR A C 1
ATOM 1223 O O . THR A 1 182 ? 9.778 10.721 -9.694 1.00 98.56 182 THR A O 1
ATOM 1226 N N . GLN A 1 183 ? 10.807 10.871 -11.690 1.00 98.62 183 GLN A N 1
ATOM 1227 C CA . GLN A 1 183 ? 9.724 10.267 -12.465 1.00 98.62 183 GLN A CA 1
ATOM 1228 C C . GLN A 1 183 ? 9.530 8.779 -12.120 1.00 98.62 183 GLN A C 1
ATOM 1230 O O . GLN A 1 183 ? 10.496 8.056 -11.876 1.00 98.62 183 GLN A O 1
ATOM 1235 N N . SER A 1 184 ? 8.276 8.322 -12.146 1.00 98.75 184 SER A N 1
ATOM 1236 C CA . SER A 1 184 ? 7.890 6.917 -11.970 1.00 98.75 184 SER A CA 1
ATOM 1237 C C . SER A 1 184 ? 8.548 6.014 -13.016 1.00 98.75 184 SER A C 1
ATOM 1239 O O . SER A 1 184 ? 8.532 6.345 -14.204 1.00 98.75 184 SER A O 1
ATOM 1241 N N . GLY A 1 185 ? 9.046 4.839 -12.623 1.00 98.62 185 GLY A N 1
ATOM 1242 C CA . GLY A 1 185 ? 9.517 3.809 -13.559 1.00 98.62 185 GLY A CA 1
ATOM 1243 C C . GLY A 1 185 ? 8.438 3.394 -14.569 1.00 98.62 185 GLY A C 1
ATOM 1244 O O . GLY A 1 185 ? 8.716 3.253 -15.758 1.00 98.62 185 GLY A O 1
ATOM 1245 N N . CYS A 1 186 ? 7.171 3.363 -14.140 1.00 98.19 186 CYS A N 1
ATOM 1246 C CA . CYS A 1 186 ? 6.005 3.119 -15.003 1.00 98.19 186 CYS A CA 1
ATOM 1247 C C . CYS A 1 186 ? 5.738 4.229 -16.039 1.00 98.19 186 CYS A C 1
ATOM 1249 O O . CYS A 1 186 ? 4.887 4.075 -16.913 1.00 98.19 186 CYS A O 1
ATOM 1251 N N . ASN A 1 187 ? 6.468 5.343 -15.961 1.00 98.19 187 ASN A N 1
ATOM 1252 C CA . ASN A 1 187 ? 6.424 6.463 -16.898 1.00 98.19 187 ASN A CA 1
ATOM 1253 C C . ASN A 1 187 ? 7.823 6.782 -17.469 1.00 98.19 187 ASN A C 1
ATOM 1255 O O . ASN A 1 187 ? 8.085 7.920 -17.857 1.00 98.19 187 ASN A O 1
ATOM 1259 N N . GLY A 1 188 ? 8.723 5.789 -17.511 1.00 97.56 188 GLY A N 1
ATOM 1260 C CA . GLY A 1 188 ? 10.068 5.908 -18.091 1.00 97.56 188 GLY A CA 1
ATOM 1261 C C . GLY A 1 188 ? 11.103 6.612 -17.206 1.00 97.56 188 GLY A C 1
ATOM 1262 O O . GLY A 1 188 ? 12.150 7.015 -17.704 1.00 97.56 188 GLY A O 1
ATOM 1263 N N . GLY A 1 189 ? 10.805 6.797 -15.918 1.00 98.38 189 GLY A N 1
ATOM 1264 C CA . GLY A 1 189 ? 11.737 7.309 -14.916 1.00 98.38 189 GLY A CA 1
ATOM 1265 C C . GLY A 1 189 ? 12.458 6.206 -14.137 1.00 98.38 189 GLY A C 1
ATOM 1266 O O . GLY A 1 189 ? 12.679 5.108 -14.642 1.00 98.38 189 GLY A O 1
ATOM 1267 N N . SER A 1 190 ? 12.825 6.505 -12.890 1.00 98.56 190 SER A N 1
ATOM 1268 C CA . SER A 1 190 ? 13.633 5.624 -12.033 1.00 98.56 190 SER A CA 1
ATOM 1269 C C . SER A 1 190 ? 13.176 5.561 -10.570 1.00 98.56 190 SER A C 1
ATOM 1271 O O . SER A 1 190 ? 13.913 5.033 -9.743 1.00 98.56 190 SER A O 1
ATOM 1273 N N . ALA A 1 191 ? 11.994 6.095 -10.244 1.00 98.88 191 ALA A N 1
ATOM 1274 C CA . ALA A 1 191 ? 11.370 5.974 -8.927 1.00 98.88 191 ALA A CA 1
ATOM 1275 C C . ALA A 1 191 ? 10.265 4.906 -8.921 1.00 98.88 191 ALA A C 1
ATOM 1277 O O . ALA A 1 191 ? 9.425 4.857 -9.822 1.00 98.88 191 ALA A O 1
ATOM 1278 N N . TYR A 1 192 ? 10.247 4.098 -7.870 1.00 98.88 192 TYR A N 1
ATOM 1279 C CA . TYR A 1 192 ? 9.365 2.952 -7.662 1.00 98.88 192 TYR A CA 1
ATOM 1280 C C . TYR A 1 192 ? 8.835 2.964 -6.214 1.00 98.88 192 TYR A C 1
ATOM 1282 O O . TYR A 1 192 ? 9.379 3.686 -5.368 1.00 98.88 192 TYR A O 1
ATOM 1290 N N . SER A 1 193 ? 7.805 2.167 -5.905 1.00 98.44 193 SER A N 1
ATOM 1291 C CA . SER A 1 193 ? 7.473 1.853 -4.503 1.00 98.44 193 SER A CA 1
ATOM 1292 C C . SER A 1 193 ? 8.664 1.193 -3.807 1.00 98.44 193 SER A C 1
ATOM 1294 O O . SER A 1 193 ? 9.377 0.381 -4.405 1.00 98.44 193 SER A O 1
ATOM 1296 N N . CYS A 1 194 ? 8.866 1.516 -2.532 1.00 98.75 194 CYS A N 1
ATOM 1297 C CA . CYS A 1 194 ? 9.860 0.835 -1.705 1.00 98.75 194 CYS A CA 1
ATOM 1298 C C . CYS A 1 194 ? 9.317 -0.507 -1.202 1.00 98.75 194 CYS A C 1
ATOM 1300 O O . CYS A 1 194 ? 8.143 -0.615 -0.849 1.00 98.75 194 CYS A O 1
ATOM 1302 N N . SER A 1 195 ? 10.180 -1.506 -1.012 1.00 98.56 195 SER A N 1
ATOM 1303 C CA . SER A 1 195 ? 9.821 -2.737 -0.286 1.00 98.56 195 SER A CA 1
ATOM 1304 C C . SER A 1 195 ? 9.353 -2.476 1.155 1.00 98.56 195 SER A C 1
ATOM 1306 O O . SER A 1 195 ? 8.710 -3.331 1.767 1.00 98.56 195 SER A O 1
ATOM 1308 N N . THR A 1 196 ? 9.617 -1.292 1.717 1.00 97.81 196 THR A N 1
ATOM 1309 C CA . THR A 1 196 ? 9.078 -0.870 3.014 1.00 97.81 196 THR A CA 1
ATOM 1310 C C . THR A 1 196 ? 7.560 -0.651 3.000 1.00 97.81 196 THR A C 1
ATOM 1312 O O . THR A 1 196 ? 6.963 -0.764 4.071 1.00 97.81 196 THR A O 1
ATOM 1315 N N . GLU A 1 197 ? 6.937 -0.441 1.829 1.00 98.25 197 GLU A N 1
ATOM 1316 C CA . GLU A 1 197 ? 5.476 -0.380 1.614 1.00 98.25 197 GLU A CA 1
ATOM 1317 C C . GLU A 1 197 ? 4.799 -1.778 1.611 1.00 98.25 197 GLU A C 1
ATOM 1319 O O . GLU A 1 197 ? 3.639 -1.924 1.229 1.00 98.25 197 GLU A O 1
ATOM 1324 N N . GLN A 1 198 ? 5.495 -2.831 2.053 1.00 98.69 198 GLN A N 1
ATOM 1325 C CA . GLN A 1 198 ? 4.926 -4.174 2.225 1.00 98.69 198 GLN A CA 1
ATOM 1326 C C . GLN A 1 198 ? 4.042 -4.327 3.480 1.00 98.69 198 GLN A C 1
ATOM 1328 O O . GLN A 1 198 ? 4.278 -3.660 4.495 1.00 98.69 198 GLN A O 1
ATOM 1333 N N . PRO A 1 199 ? 3.084 -5.276 3.463 1.00 98.81 199 PRO A N 1
ATOM 1334 C CA . PRO A 1 199 ? 2.261 -5.625 4.613 1.00 98.81 199 PRO A CA 1
ATOM 1335 C C . PRO A 1 199 ? 3.015 -6.555 5.576 1.00 98.81 199 PRO A C 1
ATOM 1337 O O . PRO A 1 199 ? 3.884 -7.330 5.172 1.00 98.81 199 PRO A O 1
ATOM 1340 N N . TYR A 1 200 ? 2.686 -6.488 6.865 1.00 98.62 200 TYR A N 1
ATOM 1341 C CA . TYR A 1 200 ? 3.324 -7.289 7.909 1.00 98.62 200 TYR A CA 1
ATOM 1342 C C . TYR A 1 200 ? 2.389 -7.538 9.098 1.00 98.62 200 TYR A C 1
ATOM 1344 O O . TYR A 1 200 ? 1.569 -6.695 9.466 1.00 98.62 200 TYR A O 1
ATOM 1352 N N . ALA A 1 201 ? 2.535 -8.705 9.726 1.00 98.38 201 ALA A N 1
ATOM 1353 C CA . ALA A 1 201 ? 1.782 -9.064 10.922 1.00 98.38 201 ALA A CA 1
ATOM 1354 C C . ALA A 1 201 ? 2.389 -8.438 12.185 1.00 98.38 201 ALA A C 1
ATOM 1356 O O . ALA A 1 201 ? 3.602 -8.476 12.388 1.00 98.38 201 ALA A O 1
ATOM 1357 N N . VAL A 1 202 ? 1.526 -7.905 13.051 1.00 97.50 202 VAL A N 1
ATOM 1358 C CA . VAL A 1 202 ? 1.870 -7.499 14.425 1.00 97.50 202 VAL A CA 1
ATOM 1359 C C . VAL A 1 202 ? 1.576 -8.656 15.384 1.00 97.50 202 VAL A C 1
ATOM 1361 O O . VAL A 1 202 ? 2.356 -8.943 16.287 1.00 97.50 202 VAL A O 1
ATOM 1364 N N . ASN A 1 203 ? 0.447 -9.338 15.173 1.00 96.94 203 ASN A N 1
ATOM 1365 C CA . ASN A 1 203 ? 0.025 -10.568 15.845 1.00 96.94 203 ASN A CA 1
ATOM 1366 C C . ASN A 1 203 ? -1.090 -11.245 15.016 1.00 96.94 203 ASN A C 1
ATOM 1368 O O . ASN A 1 203 ? -1.472 -10.743 13.960 1.00 96.94 203 ASN A O 1
ATOM 1372 N N . ASP A 1 204 ? -1.652 -12.358 15.486 1.00 98.00 204 ASP A N 1
ATOM 1373 C CA . ASP A 1 204 ? -2.626 -13.161 14.726 1.00 98.00 204 ASP A CA 1
ATOM 1374 C C . ASP A 1 204 ? -3.906 -12.410 14.308 1.00 98.00 204 ASP A C 1
ATOM 1376 O O . ASP A 1 204 ? -4.530 -12.784 13.309 1.00 98.00 204 ASP A O 1
ATOM 1380 N N . THR A 1 205 ? -4.288 -11.345 15.027 1.00 98.12 205 THR A N 1
ATOM 1381 C CA . THR A 1 205 ? -5.510 -10.557 14.781 1.00 98.12 205 THR A CA 1
ATOM 1382 C C . THR A 1 205 ? -5.255 -9.154 14.229 1.00 98.12 205 THR A C 1
ATOM 1384 O O . THR A 1 205 ? -6.196 -8.553 13.710 1.00 98.12 205 THR A O 1
ATOM 1387 N N . LEU A 1 206 ? -4.014 -8.651 14.269 1.00 98.56 206 LEU A N 1
ATOM 1388 C CA . LEU A 1 206 ? -3.619 -7.335 13.755 1.00 98.56 206 LEU A CA 1
ATOM 1389 C C . LEU A 1 206 ? -2.431 -7.418 12.782 1.00 98.56 206 LEU A C 1
ATOM 1391 O O . LEU A 1 206 ? -1.358 -7.915 13.129 1.00 98.56 206 LEU A O 1
ATOM 1395 N N . SER A 1 207 ? -2.598 -6.841 11.594 1.00 98.81 207 SER A N 1
ATOM 1396 C CA . SER A 1 207 ? -1.509 -6.512 10.663 1.00 98.81 207 SER A CA 1
ATOM 1397 C C . SER A 1 207 ? -1.467 -5.019 10.360 1.00 98.81 207 SER A C 1
ATOM 1399 O O . SER A 1 207 ? -2.457 -4.311 10.551 1.00 98.81 207 SER A O 1
ATOM 1401 N N . PHE A 1 208 ? -0.337 -4.568 9.825 1.00 98.88 208 PHE A N 1
ATOM 1402 C CA . PHE A 1 208 ? -0.118 -3.221 9.307 1.00 98.88 208 PHE A CA 1
ATOM 1403 C C . PHE A 1 208 ? 0.381 -3.266 7.861 1.00 98.88 208 PHE A C 1
ATOM 1405 O O . PHE A 1 208 ? 1.017 -4.238 7.452 1.00 98.88 208 PHE A O 1
ATOM 1412 N N . GLY A 1 209 ? 0.087 -2.232 7.076 1.00 98.81 209 GLY A N 1
ATOM 1413 C CA . GLY A 1 209 ? 0.477 -2.182 5.669 1.00 98.81 209 GLY A CA 1
ATOM 1414 C C . GLY A 1 209 ? 0.055 -0.899 4.963 1.00 98.81 209 GLY A C 1
ATOM 1415 O O . GLY A 1 209 ? -0.057 0.163 5.575 1.00 98.81 209 GLY A O 1
ATOM 1416 N N . PHE A 1 210 ? -0.158 -1.006 3.653 1.00 98.94 210 PHE A N 1
ATOM 1417 C CA . PHE A 1 210 ? -0.340 0.128 2.750 1.00 98.94 210 PHE A CA 1
ATOM 1418 C C . PHE A 1 210 ? -1.369 -0.217 1.666 1.00 98.94 210 PHE A C 1
ATOM 1420 O O . PHE A 1 210 ? -1.629 -1.394 1.401 1.00 98.94 210 PHE A O 1
ATOM 1427 N N . ALA A 1 211 ? -1.989 0.796 1.061 1.00 98.75 211 ALA A N 1
ATOM 1428 C CA . ALA A 1 211 ? -2.982 0.598 0.006 1.00 98.75 211 ALA A CA 1
ATOM 1429 C C . ALA A 1 211 ? -3.042 1.770 -0.986 1.00 98.75 211 ALA A C 1
ATOM 1431 O O . ALA A 1 211 ? -2.768 2.923 -0.628 1.00 98.75 211 ALA A O 1
ATOM 1432 N N . ALA A 1 212 ? -3.501 1.475 -2.204 1.00 98.50 212 ALA A N 1
ATOM 1433 C CA . ALA A 1 212 ? -4.127 2.472 -3.059 1.00 98.50 212 ALA A CA 1
ATOM 1434 C C . ALA A 1 212 ? -5.592 2.640 -2.635 1.00 98.50 212 ALA A C 1
ATOM 1436 O O . ALA A 1 212 ? -6.288 1.657 -2.379 1.00 98.50 212 ALA A O 1
ATOM 1437 N N . VAL A 1 213 ? -6.064 3.880 -2.517 1.00 97.69 213 VAL A N 1
ATOM 1438 C CA . VAL A 1 213 ? -7.353 4.172 -1.874 1.00 97.69 213 VAL A CA 1
ATOM 1439 C C . VAL A 1 213 ? -8.219 5.089 -2.732 1.00 97.69 213 VAL A C 1
ATOM 1441 O O . VAL A 1 213 ? -7.734 6.022 -3.370 1.00 97.69 213 VAL A O 1
ATOM 1444 N N . LYS A 1 214 ? -9.526 4.818 -2.719 1.00 96.75 214 LYS A N 1
ATOM 1445 C CA . LYS A 1 214 ? -10.567 5.620 -3.361 1.00 96.75 214 LYS A CA 1
ATOM 1446 C C . LYS A 1 214 ? -11.762 5.728 -2.410 1.00 96.75 214 LYS A C 1
ATOM 1448 O O . LYS A 1 214 ? -12.488 4.756 -2.236 1.00 96.75 214 LYS A O 1
ATOM 1453 N N . LEU A 1 215 ? -11.965 6.882 -1.765 1.00 96.12 215 LEU A N 1
ATOM 1454 C CA . LEU A 1 215 ? -13.070 7.091 -0.808 1.00 96.12 215 LEU A CA 1
ATOM 1455 C C . LEU A 1 215 ? -14.173 7.991 -1.373 1.00 96.12 215 LEU A C 1
ATOM 1457 O O . LEU A 1 215 ? -13.885 8.994 -2.032 1.00 96.12 215 LEU A O 1
ATOM 1461 N N . ALA A 1 216 ? -15.425 7.674 -1.036 1.00 94.56 216 ALA A N 1
ATOM 1462 C CA . ALA A 1 216 ? -16.586 8.487 -1.380 1.00 94.56 216 ALA A CA 1
ATOM 1463 C C . ALA A 1 216 ? -16.434 9.923 -0.844 1.00 94.56 216 ALA A C 1
ATOM 1465 O O . ALA A 1 216 ? -16.164 10.131 0.338 1.00 94.56 216 ALA A O 1
ATOM 1466 N N . GLY A 1 217 ? -16.608 10.923 -1.713 1.00 91.62 217 GLY A N 1
ATOM 1467 C CA . GLY A 1 217 ? -16.511 12.346 -1.351 1.00 91.62 217 GLY A CA 1
ATOM 1468 C C . GLY A 1 217 ? -15.103 12.860 -1.006 1.00 91.62 217 GLY A C 1
ATOM 1469 O O . GLY A 1 217 ? -14.958 14.044 -0.710 1.00 91.62 217 GLY A O 1
ATOM 1470 N N . GLY A 1 218 ? -14.074 12.008 -1.054 1.00 92.94 218 GLY A N 1
ATOM 1471 C CA . GLY A 1 218 ? -12.683 12.380 -0.791 1.00 92.94 218 GLY A CA 1
ATOM 1472 C C . GLY A 1 218 ? -11.888 12.755 -2.047 1.00 92.94 218 GLY A C 1
ATOM 1473 O O . GLY A 1 218 ? -12.351 12.637 -3.182 1.00 92.94 218 GLY A O 1
ATOM 1474 N N . SER A 1 219 ? -10.641 13.170 -1.835 1.00 95.50 219 SER A N 1
ATOM 1475 C CA . SER A 1 219 ? -9.620 13.303 -2.880 1.00 95.50 219 SER A CA 1
ATOM 1476 C C . SER A 1 219 ? -8.219 13.041 -2.309 1.00 95.50 219 SER A C 1
ATOM 1478 O O . SER A 1 219 ? -8.063 12.807 -1.109 1.00 95.50 219 SER A O 1
ATOM 1480 N N . GLU A 1 220 ? -7.178 13.107 -3.141 1.00 97.00 220 GLU A N 1
ATOM 1481 C CA . GLU A 1 220 ? -5.798 12.849 -2.697 1.00 97.00 220 GLU A CA 1
ATOM 1482 C C . GLU A 1 220 ? -5.368 13.751 -1.529 1.00 97.00 220 GLU A C 1
ATOM 1484 O O . GLU A 1 220 ? -4.691 13.287 -0.618 1.00 97.00 220 GLU A O 1
ATOM 1489 N N . SER A 1 221 ? -5.849 14.995 -1.458 1.00 97.25 221 SER A N 1
ATOM 1490 C CA . SER A 1 221 ? -5.553 15.896 -0.335 1.00 97.25 221 SER A CA 1
ATOM 1491 C C . SER A 1 221 ? -6.152 15.442 1.001 1.00 97.25 221 SER A C 1
ATOM 1493 O O . SER A 1 221 ? -5.587 15.747 2.057 1.00 97.25 221 SER A O 1
ATOM 1495 N N . THR A 1 222 ? -7.247 14.673 0.982 1.00 95.94 222 THR A N 1
ATOM 1496 C CA . THR A 1 222 ? -7.900 14.146 2.190 1.00 95.94 222 THR A CA 1
ATOM 1497 C C . THR A 1 222 ? -7.381 12.769 2.594 1.00 95.94 222 THR A C 1
ATOM 1499 O O . THR A 1 222 ? -7.271 12.521 3.789 1.00 95.94 222 THR A O 1
ATOM 1502 N N . TRP A 1 223 ? -7.044 11.882 1.643 1.00 97.56 223 TRP A N 1
ATOM 1503 C CA . TRP A 1 223 ? -6.577 10.525 1.977 1.00 97.56 223 TRP A CA 1
ATOM 1504 C C . TRP A 1 223 ? -5.063 10.321 1.919 1.00 97.56 223 TRP A C 1
ATOM 1506 O O . TRP A 1 223 ? -4.576 9.452 2.634 1.00 97.56 223 TRP A O 1
ATOM 1516 N N . CYS A 1 224 ? -4.283 11.080 1.138 1.00 98.44 224 CYS A N 1
ATOM 1517 C CA . CYS A 1 224 ? -2.844 10.810 1.035 1.00 98.44 224 CYS A CA 1
ATOM 1518 C C . CYS A 1 224 ? -2.154 10.889 2.398 1.00 98.44 224 CYS A C 1
ATOM 1520 O O . CYS A 1 224 ? -2.278 11.882 3.123 1.00 98.44 224 CYS A O 1
ATOM 1522 N N . CYS A 1 225 ? -1.425 9.819 2.712 1.00 98.62 225 CYS A N 1
ATOM 1523 C CA . CYS A 1 225 ? -0.742 9.571 3.975 1.00 98.62 225 CYS A CA 1
ATOM 1524 C C . CYS A 1 225 ? -1.646 9.493 5.221 1.00 98.62 225 CYS A C 1
ATOM 1526 O O . CYS A 1 225 ? -1.118 9.441 6.330 1.00 98.62 225 CYS A O 1
ATOM 1528 N N . ALA A 1 226 ? -2.974 9.446 5.072 1.00 98.62 226 ALA A N 1
ATOM 1529 C CA . ALA A 1 226 ? -3.894 9.154 6.170 1.00 98.62 226 ALA A CA 1
ATOM 1530 C C . ALA A 1 226 ? -3.930 7.645 6.446 1.00 98.62 226 ALA A C 1
ATOM 1532 O O . ALA A 1 226 ? -3.734 6.838 5.527 1.00 98.62 226 ALA A O 1
ATOM 1533 N N . CYS A 1 227 ? -4.207 7.268 7.695 1.00 98.88 227 CYS A N 1
ATOM 1534 C CA . CYS A 1 227 ? -4.333 5.871 8.091 1.00 98.88 227 CYS A CA 1
ATOM 1535 C C . CYS A 1 227 ? -5.778 5.462 8.372 1.00 98.88 227 CYS A C 1
ATOM 1537 O O . CYS A 1 227 ? -6.600 6.249 8.844 1.00 98.88 227 CYS A O 1
ATOM 1539 N N . TYR A 1 228 ? -6.081 4.199 8.080 1.00 98.88 228 TYR A N 1
ATOM 1540 C CA . TYR A 1 228 ? -7.410 3.618 8.230 1.00 98.88 228 TYR A CA 1
ATOM 1541 C C . TYR A 1 228 ? -7.299 2.227 8.850 1.00 98.88 228 TYR A C 1
ATOM 1543 O O . TYR A 1 228 ? -6.618 1.358 8.309 1.00 98.88 228 TYR A O 1
ATOM 1551 N N . GLU A 1 229 ? -7.990 1.998 9.967 1.00 98.81 229 GLU A N 1
ATOM 1552 C CA . GLU A 1 229 ? -8.243 0.648 10.462 1.00 98.81 229 GLU A CA 1
ATOM 1553 C C . GLU A 1 229 ? -9.317 0.008 9.584 1.00 98.81 229 GLU A C 1
ATOM 1555 O O . GLU A 1 229 ? -10.472 0.437 9.602 1.00 98.81 229 GLU A O 1
ATOM 1560 N N . LEU A 1 230 ? -8.940 -1.038 8.852 1.00 98.88 230 LEU A N 1
ATOM 1561 C CA . LEU A 1 230 ? -9.860 -1.945 8.182 1.00 98.88 230 LEU A CA 1
ATOM 1562 C C . LEU A 1 230 ? -10.169 -3.115 9.126 1.00 98.88 230 LEU A C 1
ATOM 1564 O O . LEU A 1 230 ? -9.253 -3.756 9.639 1.00 98.88 230 LEU A O 1
ATOM 1568 N N . THR A 1 231 ? -11.445 -3.428 9.337 1.00 98.88 231 THR A N 1
ATOM 1569 C CA . THR A 1 231 ? -11.891 -4.689 9.949 1.00 98.88 231 THR A CA 1
ATOM 1570 C C . THR A 1 231 ? -12.573 -5.523 8.871 1.00 98.88 231 THR A C 1
ATOM 1572 O O . THR A 1 231 ? -13.577 -5.093 8.298 1.00 98.88 231 THR A O 1
ATOM 1575 N N . PHE A 1 232 ? -12.039 -6.708 8.571 1.00 98.88 232 PHE A N 1
ATOM 1576 C CA . PHE A 1 232 ? -12.575 -7.545 7.496 1.00 98.88 232 PHE A CA 1
ATOM 1577 C C . PHE A 1 232 ? -13.930 -8.160 7.867 1.00 98.88 232 PHE A C 1
ATOM 1579 O O . PHE A 1 232 ? -14.129 -8.631 8.987 1.00 98.88 232 PHE A O 1
ATOM 1586 N N . THR A 1 233 ? -14.853 -8.199 6.908 1.00 98.75 233 THR A N 1
ATOM 1587 C CA . THR A 1 233 ? -16.223 -8.717 7.072 1.00 98.75 233 THR A CA 1
ATOM 1588 C C . THR A 1 233 ? -16.475 -10.030 6.326 1.00 98.75 233 THR A C 1
ATOM 1590 O O . THR A 1 233 ? -17.519 -10.649 6.520 1.00 98.75 233 THR A O 1
ATOM 1593 N N . SER A 1 234 ? -15.524 -10.489 5.506 1.00 98.44 234 SER A N 1
ATOM 1594 C CA . SER A 1 234 ? -15.571 -11.778 4.802 1.00 98.44 234 SER A CA 1
ATOM 1595 C C . SER A 1 234 ? -14.165 -12.376 4.609 1.00 98.44 234 SER A C 1
ATOM 1597 O O . SER A 1 234 ? -13.170 -11.805 5.058 1.00 98.44 234 SER A O 1
ATOM 1599 N N . GLY A 1 235 ? -14.083 -13.548 3.969 1.00 95.94 235 GLY A N 1
ATOM 1600 C CA . GLY A 1 235 ? -12.832 -14.288 3.767 1.00 95.94 235 GLY A CA 1
ATOM 1601 C C . GLY A 1 235 ? -12.366 -15.066 5.005 1.00 95.94 235 GLY A C 1
ATOM 1602 O O . GLY A 1 235 ? -13.043 -15.105 6.032 1.00 95.94 235 GLY A O 1
ATOM 1603 N N . SER A 1 236 ? -11.184 -15.681 4.913 1.00 97.00 236 SER A N 1
ATOM 1604 C CA . SER A 1 236 ? -10.514 -16.372 6.030 1.00 97.00 236 SER A CA 1
ATOM 1605 C C . SER A 1 236 ? -10.003 -15.408 7.113 1.00 97.00 236 SER A C 1
ATOM 1607 O O . SER A 1 236 ? -9.639 -15.837 8.207 1.00 97.00 236 SER A O 1
ATOM 1609 N N . VAL A 1 237 ? -10.010 -14.102 6.825 1.00 98.38 237 VAL A N 1
ATOM 1610 C CA . VAL A 1 237 ? -9.587 -13.010 7.717 1.00 98.38 237 VAL A CA 1
ATOM 1611 C C . VAL A 1 237 ? -10.738 -12.294 8.428 1.00 98.38 237 VAL A C 1
ATOM 1613 O O . VAL A 1 237 ? -10.484 -11.313 9.123 1.00 98.38 237 VAL A O 1
ATOM 1616 N N . ALA A 1 238 ? -11.991 -12.732 8.270 1.00 98.69 238 ALA A N 1
ATOM 1617 C CA . ALA A 1 238 ? -13.147 -12.058 8.864 1.00 98.69 238 ALA A CA 1
ATOM 1618 C C . ALA A 1 238 ? -12.968 -11.820 10.382 1.00 98.69 238 ALA A C 1
ATOM 1620 O O . ALA A 1 238 ? -12.633 -12.731 11.138 1.00 98.69 238 ALA A O 1
ATOM 1621 N N . GLY A 1 239 ? -13.171 -10.577 10.825 1.00 98.56 239 GLY A N 1
ATOM 1622 C CA . GLY A 1 239 ? -12.936 -10.129 12.202 1.00 98.56 239 GLY A CA 1
ATOM 1623 C C . GLY A 1 239 ? -11.491 -9.727 12.535 1.00 98.56 239 GLY A C 1
ATOM 1624 O O . GLY A 1 239 ? -11.281 -9.095 13.572 1.00 98.56 239 GLY A O 1
ATOM 1625 N N . LYS A 1 240 ? -10.497 -10.023 11.682 1.00 98.81 240 LYS A N 1
ATOM 1626 C CA . LYS A 1 240 ? -9.136 -9.477 11.825 1.00 98.81 240 LYS A CA 1
ATOM 1627 C C . LYS A 1 240 ? -9.089 -7.993 11.447 1.00 98.81 240 LYS A C 1
ATOM 1629 O O . LYS A 1 240 ? -9.913 -7.503 10.670 1.00 98.81 240 LYS A O 1
ATOM 1634 N N . LYS A 1 241 ? -8.073 -7.303 11.970 1.00 98.88 241 LYS A N 1
ATOM 1635 C CA . LYS A 1 241 ? -7.795 -5.884 11.745 1.00 98.88 241 LYS A CA 1
ATOM 1636 C C . LYS A 1 241 ? -6.540 -5.671 10.905 1.00 98.88 241 LYS A C 1
ATOM 1638 O O . LYS A 1 241 ? -5.517 -6.322 11.120 1.00 98.88 241 LYS A O 1
ATOM 1643 N N . PHE A 1 242 ? -6.605 -4.718 9.986 1.00 98.88 242 PHE A N 1
ATOM 1644 C CA . PHE A 1 242 ? -5.493 -4.294 9.144 1.00 98.88 242 PHE A CA 1
ATOM 1645 C C . PHE A 1 242 ? -5.460 -2.766 9.107 1.00 98.88 242 PHE A C 1
ATOM 1647 O O . PHE A 1 242 ? -6.343 -2.156 8.509 1.00 98.88 242 PHE A O 1
ATOM 1654 N N . VAL A 1 243 ? -4.491 -2.134 9.781 1.00 98.94 243 VAL A N 1
ATOM 1655 C CA . VAL A 1 243 ? -4.316 -0.675 9.660 1.00 98.94 243 VAL A CA 1
ATOM 1656 C C . VAL A 1 243 ? -3.411 -0.400 8.472 1.00 98.94 243 VAL A C 1
ATOM 1658 O O . VAL A 1 243 ? -2.257 -0.831 8.456 1.00 98.94 243 VAL A O 1
ATOM 1661 N N . ILE A 1 244 ? -3.942 0.310 7.482 1.00 98.81 244 ILE A N 1
ATOM 1662 C CA . ILE A 1 244 ? -3.186 0.747 6.309 1.00 98.81 244 ILE A CA 1
ATOM 1663 C C . ILE A 1 244 ? -2.889 2.239 6.380 1.00 98.81 244 ILE A C 1
ATOM 1665 O O . ILE A 1 244 ? -3.661 2.988 6.979 1.00 98.81 244 ILE A O 1
ATOM 1669 N N . GLN A 1 245 ? -1.816 2.675 5.719 1.00 98.88 245 GLN A N 1
ATOM 1670 C CA . GLN A 1 245 ? -1.687 4.051 5.233 1.00 98.88 245 GLN A CA 1
ATOM 1671 C C . GLN A 1 245 ? -2.021 4.099 3.737 1.00 98.88 245 GLN A C 1
ATOM 1673 O O . GLN A 1 245 ? -1.598 3.233 2.969 1.00 98.88 245 GLN A O 1
ATOM 1678 N N . ALA A 1 246 ? -2.768 5.115 3.309 1.00 98.62 246 ALA A N 1
ATOM 1679 C CA . ALA A 1 246 ? -3.038 5.350 1.894 1.00 98.62 246 ALA A CA 1
ATOM 1680 C C . ALA A 1 246 ? -1.825 6.027 1.225 1.00 98.62 246 ALA A C 1
ATOM 1682 O O . ALA A 1 246 ? -1.516 7.187 1.517 1.00 98.62 246 ALA A O 1
ATOM 1683 N N . THR A 1 247 ? -1.131 5.309 0.336 1.00 98.56 247 THR A N 1
ATOM 1684 C CA . THR A 1 247 ? 0.079 5.803 -0.362 1.00 98.56 247 THR A CA 1
ATOM 1685 C C . THR A 1 247 ? -0.152 6.071 -1.847 1.00 98.56 247 THR A C 1
ATOM 1687 O O . THR A 1 247 ? 0.639 6.764 -2.490 1.00 98.56 247 THR A O 1
ATOM 1690 N N . ASN A 1 248 ? -1.258 5.569 -2.393 1.00 97.81 248 ASN A N 1
ATOM 1691 C CA . ASN A 1 248 ? -1.606 5.656 -3.804 1.00 97.81 248 ASN A CA 1
ATOM 1692 C C . ASN A 1 248 ? -3.120 5.892 -3.989 1.00 97.81 248 ASN A C 1
ATOM 1694 O O . ASN A 1 248 ? -3.903 5.760 -3.046 1.00 97.81 248 ASN A O 1
ATOM 1698 N N . THR A 1 249 ? -3.539 6.188 -5.217 1.00 94.12 249 THR A N 1
ATOM 1699 C CA . THR A 1 249 ? -4.943 6.345 -5.613 1.00 94.12 249 THR A CA 1
ATOM 1700 C C . THR A 1 249 ? -5.243 5.422 -6.785 1.00 94.12 249 THR A C 1
ATOM 1702 O O . THR A 1 249 ? -4.695 5.611 -7.870 1.00 94.12 249 THR A O 1
ATOM 1705 N N . GLY A 1 250 ? -6.155 4.467 -6.604 1.00 81.00 250 GLY A N 1
ATOM 1706 C CA . GLY A 1 250 ? -6.686 3.694 -7.726 1.00 81.00 250 GLY A CA 1
ATOM 1707 C C . GLY A 1 250 ? -7.765 4.500 -8.453 1.00 81.00 250 GLY A C 1
ATOM 1708 O O . GLY A 1 250 ? -8.837 4.762 -7.904 1.00 81.00 250 GLY A O 1
ATOM 1709 N N . GLY A 1 251 ? -7.455 4.967 -9.664 1.00 71.00 251 GLY A N 1
ATOM 1710 C CA . GLY A 1 251 ? -8.327 5.858 -10.444 1.00 71.00 251 GLY A CA 1
ATOM 1711 C C . GLY A 1 251 ? -9.485 5.152 -11.160 1.00 71.00 251 GLY A C 1
ATOM 1712 O O . GLY A 1 251 ? -10.453 5.803 -11.546 1.00 71.00 251 GLY A O 1
ATOM 1713 N N . ASP A 1 252 ? -9.373 3.838 -11.318 1.00 72.44 252 ASP A N 1
ATOM 1714 C CA . ASP A 1 252 ? -10.319 2.892 -11.914 1.00 72.44 252 ASP A CA 1
ATOM 1715 C C . ASP A 1 252 ? -11.263 2.239 -10.886 1.00 72.44 252 ASP A C 1
ATOM 1717 O O . ASP A 1 252 ? -12.230 1.573 -11.261 1.00 72.44 252 ASP A O 1
ATOM 1721 N N . LEU A 1 253 ? -10.998 2.443 -9.594 1.00 74.62 253 LEU A N 1
ATOM 1722 C CA . LEU A 1 253 ? -11.723 1.816 -8.495 1.00 74.62 253 LEU A CA 1
ATOM 1723 C C . LEU A 1 253 ? -13.082 2.478 -8.215 1.00 74.62 253 LEU A C 1
ATOM 1725 O O . LEU A 1 253 ? -13.302 3.665 -8.476 1.00 74.62 253 LEU A O 1
ATOM 1729 N N . GLY A 1 254 ? -13.984 1.702 -7.607 1.00 80.94 254 GLY A N 1
ATOM 1730 C CA . GLY A 1 254 ? -15.240 2.212 -7.055 1.00 80.94 254 GLY A CA 1
ATOM 1731 C C . GLY A 1 254 ? -15.040 3.037 -5.778 1.00 80.94 254 GLY A C 1
ATOM 1732 O O . GLY A 1 254 ? -13.958 3.068 -5.194 1.00 80.94 254 GLY A O 1
ATOM 1733 N N . ASP A 1 255 ? -16.103 3.694 -5.318 1.00 88.19 255 ASP A N 1
ATOM 1734 C CA . ASP A 1 255 ? -16.079 4.411 -4.041 1.00 88.19 255 ASP A CA 1
ATOM 1735 C C . ASP A 1 255 ? -15.939 3.446 -2.847 1.00 88.19 255 ASP A C 1
ATOM 1737 O O . ASP A 1 255 ? -16.585 2.399 -2.783 1.00 88.19 255 ASP A O 1
ATOM 1741 N N . ASN A 1 256 ? -15.116 3.846 -1.873 1.00 95.12 256 ASN A N 1
ATOM 1742 C CA . ASN A 1 256 ? -14.701 3.075 -0.694 1.00 95.12 256 ASN A CA 1
ATOM 1743 C C . ASN A 1 256 ? -13.969 1.763 -1.033 1.00 95.12 256 ASN A C 1
ATOM 1745 O O . ASN A 1 256 ? -14.225 0.709 -0.444 1.00 95.12 256 ASN A O 1
ATOM 1749 N N . HIS A 1 257 ? -13.027 1.838 -1.969 1.00 97.69 257 HIS A N 1
ATOM 1750 C CA . HIS A 1 257 ? -12.172 0.724 -2.373 1.00 97.69 257 HIS A CA 1
ATOM 1751 C C . HIS A 1 257 ? -10.754 0.894 -1.808 1.00 97.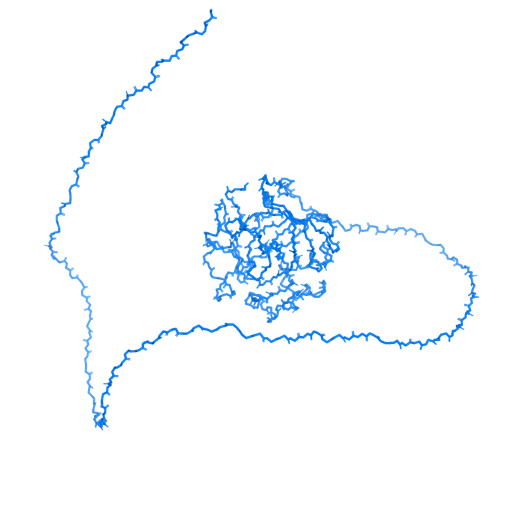69 257 HIS A C 1
ATOM 1753 O O . HIS A 1 257 ? -10.167 1.976 -1.893 1.00 97.69 257 HIS A O 1
ATOM 1759 N N . PHE A 1 258 ? -10.206 -0.189 -1.250 1.00 98.56 258 PHE A N 1
ATOM 1760 C CA . PHE A 1 258 ? -8.832 -0.276 -0.744 1.00 98.56 258 PHE A CA 1
ATOM 1761 C C . PHE A 1 258 ? -8.080 -1.379 -1.497 1.00 98.56 258 PHE A C 1
ATOM 1763 O O . PHE A 1 258 ? -8.251 -2.565 -1.213 1.00 98.56 258 PHE A O 1
ATOM 1770 N N . ASP A 1 259 ? -7.267 -1.007 -2.480 1.00 98.50 259 ASP A N 1
ATOM 1771 C CA . ASP A 1 259 ? -6.428 -1.958 -3.206 1.00 98.50 259 ASP A CA 1
ATOM 1772 C C . ASP A 1 259 ? -5.134 -2.179 -2.418 1.00 98.50 259 ASP A C 1
ATOM 1774 O O . ASP A 1 259 ? -4.315 -1.270 -2.265 1.00 98.50 259 ASP A O 1
ATOM 1778 N N . LEU A 1 260 ? -5.002 -3.354 -1.805 1.00 98.81 260 LEU A N 1
ATOM 1779 C CA . LEU A 1 260 ? -3.992 -3.596 -0.780 1.00 98.81 260 LEU A CA 1
ATOM 1780 C C . LEU A 1 260 ? -2.630 -3.851 -1.435 1.00 98.81 260 LEU A C 1
ATOM 1782 O O . LEU A 1 260 ? -2.506 -4.736 -2.286 1.00 98.81 260 LEU A O 1
ATOM 1786 N N . ALA A 1 261 ? -1.605 -3.107 -1.011 1.00 98.75 261 ALA A N 1
ATOM 1787 C CA . ALA A 1 261 ? -0.241 -3.288 -1.495 1.00 98.75 261 ALA A CA 1
ATOM 1788 C C . ALA A 1 261 ? 0.307 -4.622 -0.962 1.00 98.75 261 ALA A C 1
ATOM 1790 O O . ALA A 1 261 ? 0.587 -4.768 0.228 1.00 98.75 261 ALA A O 1
ATOM 1791 N N . ILE A 1 262 ? 0.393 -5.624 -1.836 1.00 98.88 262 ILE A N 1
ATOM 1792 C CA . ILE A 1 262 ? 0.757 -7.008 -1.518 1.00 98.88 262 ILE A CA 1
ATOM 1793 C C . ILE A 1 262 ? 1.622 -7.534 -2.672 1.00 98.88 262 ILE A C 1
ATOM 1795 O O . ILE A 1 262 ? 1.084 -7.776 -3.757 1.00 98.88 262 ILE A O 1
ATOM 1799 N N . PRO A 1 263 ? 2.939 -7.754 -2.488 1.00 98.88 263 PRO A N 1
ATOM 1800 C CA . PRO A 1 263 ? 3.791 -8.326 -3.526 1.00 98.88 263 PRO A CA 1
ATOM 1801 C C . PRO A 1 263 ? 3.241 -9.641 -4.074 1.00 98.88 263 PRO A C 1
ATOM 1803 O O . PRO A 1 263 ? 2.800 -10.515 -3.329 1.00 98.88 263 PRO A O 1
ATOM 1806 N N . GLY A 1 264 ? 3.226 -9.769 -5.401 1.00 98.62 264 GLY A N 1
ATOM 1807 C CA . GLY A 1 264 ? 2.569 -10.899 -6.055 1.00 98.62 264 GLY A CA 1
ATOM 1808 C C . GLY A 1 264 ? 1.035 -10.855 -5.969 1.00 98.62 264 GLY A C 1
ATOM 1809 O O . GLY A 1 264 ? 0.391 -11.869 -6.212 1.00 98.62 264 GLY A O 1
ATOM 1810 N N . GLY A 1 265 ? 0.419 -9.714 -5.644 1.00 98.62 265 GLY A N 1
ATOM 1811 C CA . GLY A 1 265 ? -1.025 -9.473 -5.784 1.00 98.62 265 GLY A CA 1
ATOM 1812 C C . GLY A 1 265 ? -1.488 -9.305 -7.239 1.00 98.62 265 GLY A C 1
ATOM 1813 O O . GLY A 1 265 ? -2.667 -9.483 -7.528 1.00 98.62 265 GLY A O 1
ATOM 1814 N N . GLY A 1 266 ? -0.556 -9.044 -8.158 1.00 98.56 266 GLY A N 1
ATOM 1815 C CA . GLY A 1 266 ? -0.810 -8.728 -9.568 1.00 98.56 266 GLY A CA 1
ATOM 1816 C C . GLY A 1 266 ? -0.414 -7.283 -9.871 1.00 98.56 266 GLY A C 1
ATOM 1817 O O . GLY A 1 266 ? -0.482 -6.428 -8.994 1.00 98.56 266 GLY A O 1
ATOM 1818 N N . VAL A 1 267 ? 0.039 -7.011 -11.093 1.00 98.38 267 VAL A N 1
ATOM 1819 C CA . VAL A 1 267 ? 0.500 -5.669 -11.504 1.00 98.38 267 VAL A CA 1
ATOM 1820 C C . VAL A 1 267 ? -0.650 -4.782 -12.010 1.00 98.38 267 VAL A C 1
ATOM 1822 O O . VAL A 1 267 ? -0.549 -3.562 -12.023 1.00 98.38 267 VAL A O 1
ATOM 1825 N N . GLY A 1 268 ? -1.786 -5.377 -12.380 1.00 97.06 268 GLY A N 1
ATOM 1826 C CA . GLY A 1 268 ? -2.972 -4.649 -12.820 1.00 97.06 268 GLY A CA 1
ATOM 1827 C C . GLY A 1 268 ? -2.770 -3.942 -14.162 1.00 97.06 268 GLY A C 1
ATOM 1828 O O . GLY A 1 268 ? -2.381 -4.567 -15.151 1.00 97.06 268 GLY A O 1
ATOM 1829 N N . ILE A 1 269 ? -3.082 -2.645 -14.216 1.00 96.19 269 ILE A N 1
ATOM 1830 C CA . ILE A 1 269 ? -3.039 -1.832 -15.446 1.00 96.19 269 ILE A CA 1
ATOM 1831 C C . ILE A 1 269 ? -1.599 -1.491 -15.865 1.00 96.19 269 ILE A C 1
ATOM 1833 O O . ILE A 1 269 ? -1.304 -1.433 -17.060 1.00 96.19 269 ILE A O 1
ATOM 1837 N N . PHE A 1 270 ? -0.70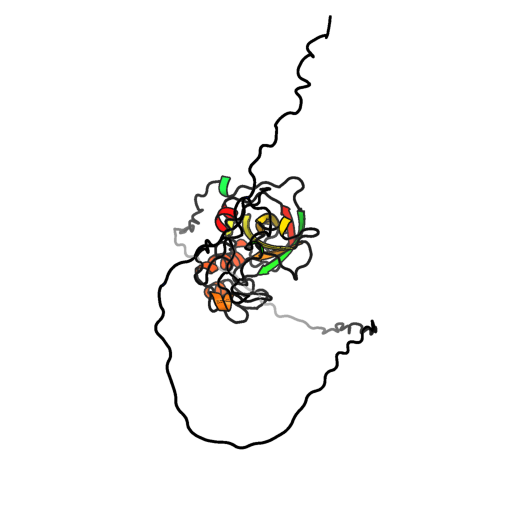5 -1.273 -14.900 1.00 97.06 270 PHE A N 1
ATOM 1838 C CA . PHE A 1 270 ? 0.692 -0.900 -15.129 1.00 97.06 270 PHE A CA 1
ATOM 1839 C C . PHE A 1 270 ? 1.630 -2.073 -14.812 1.00 97.06 270 PHE A C 1
ATOM 1841 O O . PHE A 1 270 ? 1.201 -3.096 -14.297 1.00 97.06 270 PHE A O 1
ATOM 1848 N N . ASN A 1 271 ? 2.916 -1.961 -15.151 1.00 98.25 271 ASN A N 1
ATOM 1849 C CA . ASN A 1 271 ? 3.930 -2.941 -14.750 1.00 98.25 271 ASN A CA 1
ATOM 1850 C C . ASN A 1 271 ? 5.317 -2.281 -14.706 1.00 98.25 271 ASN A C 1
ATOM 1852 O O . ASN A 1 271 ? 6.092 -2.341 -15.661 1.00 98.25 271 ASN A O 1
ATOM 1856 N N . GLY A 1 272 ? 5.628 -1.639 -13.582 1.00 98.56 272 GLY A N 1
ATOM 1857 C CA . GLY A 1 272 ? 6.980 -1.184 -13.262 1.00 98.56 272 GLY A CA 1
ATOM 1858 C C . GLY A 1 272 ? 7.898 -2.335 -12.856 1.00 98.56 272 GLY A C 1
ATOM 1859 O O . GLY A 1 272 ? 9.109 -2.225 -13.012 1.00 98.56 272 GLY A O 1
ATOM 1860 N N . CYS A 1 273 ? 7.347 -3.459 -12.390 1.00 98.81 273 CYS A N 1
ATOM 1861 C CA . CYS A 1 273 ? 8.122 -4.598 -11.898 1.00 98.81 273 CYS A CA 1
ATOM 1862 C C . CYS A 1 273 ? 8.987 -5.270 -12.978 1.00 98.81 273 CYS A C 1
ATOM 1864 O O . CYS A 1 273 ? 10.060 -5.784 -12.660 1.00 98.81 273 CYS A O 1
ATOM 1866 N N . THR A 1 274 ? 8.590 -5.230 -14.255 1.00 98.50 274 THR A N 1
ATOM 1867 C CA . THR A 1 274 ? 9.468 -5.638 -15.366 1.00 98.50 274 THR A CA 1
ATOM 1868 C C . THR A 1 274 ? 10.705 -4.740 -15.474 1.00 98.50 274 THR A C 1
ATOM 1870 O O . THR A 1 274 ? 11.800 -5.251 -15.694 1.00 98.50 274 THR A O 1
ATOM 1873 N N . ALA A 1 275 ? 10.563 -3.426 -15.270 1.00 98.31 275 ALA A N 1
ATOM 1874 C CA . ALA A 1 275 ? 11.677 -2.475 -15.317 1.00 98.31 275 ALA A CA 1
ATOM 1875 C C . ALA A 1 275 ? 12.528 -2.470 -14.031 1.00 98.31 275 ALA A C 1
ATOM 1877 O O . ALA A 1 275 ? 13.744 -2.324 -14.115 1.00 98.31 275 ALA A O 1
ATOM 1878 N N . GLN A 1 276 ? 11.909 -2.659 -12.858 1.00 98.62 276 GLN A N 1
ATOM 1879 C CA . GLN A 1 276 ? 12.611 -2.670 -11.570 1.00 98.62 276 GLN A CA 1
ATOM 1880 C C . GLN A 1 276 ? 13.339 -3.998 -11.309 1.00 98.62 276 GLN A C 1
ATOM 1882 O O . GLN A 1 276 ? 14.489 -4.007 -10.887 1.00 98.62 276 GLN A O 1
ATOM 1887 N N . TRP A 1 277 ? 12.667 -5.125 -11.566 1.00 98.38 277 TRP A N 1
ATOM 1888 C CA . TRP A 1 277 ? 13.075 -6.451 -11.081 1.00 98.38 277 TRP A CA 1
ATOM 1889 C C . TRP A 1 277 ? 13.197 -7.519 -12.174 1.00 98.38 277 TRP A C 1
ATOM 1891 O O . TRP A 1 277 ? 13.448 -8.682 -11.861 1.00 98.38 277 TRP A O 1
ATOM 1901 N N . GLY A 1 278 ? 12.983 -7.171 -13.447 1.00 98.12 278 GLY A N 1
ATOM 1902 C CA . GLY A 1 278 ? 12.947 -8.152 -14.536 1.00 98.12 278 GLY A CA 1
ATOM 1903 C C . GLY A 1 278 ? 11.743 -9.101 -14.473 1.00 98.12 278 GLY A C 1
ATOM 1904 O O . GLY A 1 278 ? 11.800 -10.195 -15.034 1.00 98.12 278 GLY A O 1
ATOM 1905 N N . ALA A 1 279 ? 10.661 -8.712 -13.785 1.00 98.38 279 ALA A N 1
ATOM 1906 C CA . ALA A 1 279 ? 9.436 -9.507 -13.710 1.00 98.38 279 ALA A CA 1
ATOM 1907 C C . ALA A 1 279 ? 8.836 -9.772 -15.112 1.00 98.38 279 ALA A C 1
ATOM 1909 O O . ALA A 1 279 ? 9.009 -8.942 -16.014 1.00 98.38 279 ALA A O 1
ATOM 1910 N N . PRO A 1 280 ? 8.080 -10.872 -15.312 1.00 98.31 280 PRO A N 1
ATOM 1911 C CA . PRO A 1 280 ? 7.366 -11.125 -16.565 1.00 98.31 280 PRO A CA 1
ATOM 1912 C C . PRO A 1 280 ? 6.433 -9.971 -16.960 1.00 98.31 280 PRO A C 1
ATOM 1914 O O . PRO A 1 280 ? 6.051 -9.146 -16.130 1.00 98.31 280 PRO A O 1
ATOM 1917 N N . SER A 1 281 ? 6.006 -9.924 -18.224 1.00 97.19 281 SER A N 1
ATOM 1918 C CA . SER A 1 281 ? 5.133 -8.852 -18.734 1.00 97.19 281 SER A CA 1
ATOM 1919 C C . SER A 1 281 ? 3.759 -8.782 -18.048 1.00 97.19 281 SER A C 1
ATOM 1921 O O . SER A 1 281 ? 3.171 -7.703 -17.998 1.00 97.19 281 SER A O 1
ATOM 1923 N N . SER A 1 282 ? 3.279 -9.885 -17.462 1.00 97.06 282 SER A N 1
ATOM 1924 C CA . SER A 1 282 ? 2.089 -9.949 -16.596 1.00 97.06 282 SER A CA 1
ATOM 1925 C C . SER A 1 282 ? 2.395 -9.799 -15.096 1.00 97.06 282 SER A C 1
ATOM 1927 O O . SER A 1 282 ? 1.518 -10.029 -14.268 1.00 97.06 282 SER A O 1
ATOM 1929 N N . GLY A 1 283 ? 3.631 -9.458 -14.726 1.00 98.19 283 GLY A N 1
ATOM 1930 C CA . GLY A 1 283 ? 4.130 -9.566 -13.358 1.00 98.19 283 GLY A CA 1
ATOM 1931 C C . GLY A 1 283 ? 4.352 -11.016 -12.919 1.00 98.19 283 GLY A C 1
ATOM 1932 O O . GLY A 1 283 ? 4.431 -11.936 -13.735 1.00 98.19 283 GLY A O 1
ATOM 1933 N N . TRP A 1 284 ? 4.463 -11.232 -11.608 1.00 97.94 284 TRP A N 1
ATOM 1934 C CA . TRP A 1 284 ? 4.562 -12.576 -11.037 1.00 97.94 284 TRP A CA 1
ATOM 1935 C C . TRP A 1 284 ? 3.177 -13.232 -10.964 1.00 97.94 284 TRP A C 1
ATOM 1937 O O . TRP A 1 284 ? 2.344 -12.864 -10.135 1.00 97.94 284 TRP A O 1
ATOM 1947 N N . GLY A 1 285 ? 2.943 -14.206 -11.846 1.00 97.62 285 GLY A N 1
ATOM 1948 C CA . GLY A 1 285 ? 1.655 -14.880 -12.006 1.00 97.62 285 GLY A CA 1
ATOM 1949 C C . GLY A 1 285 ? 0.701 -14.130 -12.943 1.00 97.62 285 GLY A C 1
ATOM 1950 O O . GLY A 1 285 ? 1.100 -13.624 -13.995 1.00 97.62 285 GLY A O 1
ATOM 1951 N N . SER A 1 286 ? -0.580 -14.104 -12.577 1.00 98.44 286 SER A N 1
ATOM 1952 C CA . SER A 1 286 ? -1.645 -13.448 -13.339 1.00 98.44 286 SER A CA 1
ATOM 1953 C C . SER A 1 286 ? -1.574 -11.925 -13.220 1.00 98.44 286 SER A C 1
ATOM 1955 O O . SER A 1 286 ? -1.423 -11.396 -12.121 1.00 98.44 286 SER A O 1
ATOM 1957 N N . GLN A 1 287 ? -1.794 -11.208 -14.327 1.00 98.50 287 GLN A N 1
ATOM 1958 C CA . GLN A 1 287 ? -1.777 -9.736 -14.354 1.00 98.50 287 GLN A CA 1
ATOM 1959 C C . GLN A 1 287 ? -2.670 -9.112 -13.268 1.00 98.50 287 GLN A C 1
ATOM 1961 O O . GLN A 1 287 ? -2.252 -8.176 -12.593 1.00 98.50 287 GLN A O 1
ATOM 1966 N N . TYR A 1 288 ? -3.853 -9.687 -13.045 1.00 98.06 288 TYR A N 1
ATOM 1967 C CA . TYR A 1 288 ? -4.737 -9.380 -11.922 1.00 98.06 288 TYR A CA 1
ATOM 1968 C C . TYR A 1 288 ? -4.811 -10.609 -11.005 1.00 98.06 288 TYR A C 1
ATOM 1970 O O . TYR A 1 288 ? -4.960 -11.732 -11.490 1.00 98.06 288 TYR A O 1
ATOM 1978 N N . GLY A 1 289 ? -4.685 -10.421 -9.690 1.00 97.56 289 GLY A N 1
ATOM 1979 C CA . GLY A 1 289 ? -4.680 -11.507 -8.700 1.00 97.56 289 GLY A CA 1
ATOM 1980 C C . GLY A 1 289 ? -3.318 -12.185 -8.476 1.00 97.56 289 GLY A C 1
ATOM 1981 O O . GLY A 1 289 ? -3.139 -12.822 -7.432 1.00 97.56 289 GLY A O 1
ATOM 1982 N N . GLY A 1 290 ? -2.357 -12.004 -9.391 1.00 98.62 290 GLY A N 1
ATOM 1983 C CA . GLY A 1 290 ? -0.939 -12.307 -9.195 1.00 98.62 290 GLY A CA 1
ATOM 1984 C C . GLY A 1 290 ? -0.622 -13.787 -9.026 1.00 98.62 290 GLY A C 1
ATOM 1985 O O . GLY A 1 290 ? -1.099 -14.633 -9.787 1.00 98.62 290 GLY A O 1
ATOM 1986 N N . VAL A 1 291 ? 0.210 -14.099 -8.033 1.00 98.69 291 VAL A N 1
ATOM 1987 C CA . VAL A 1 291 ? 0.640 -15.469 -7.747 1.00 98.69 291 VAL A CA 1
ATO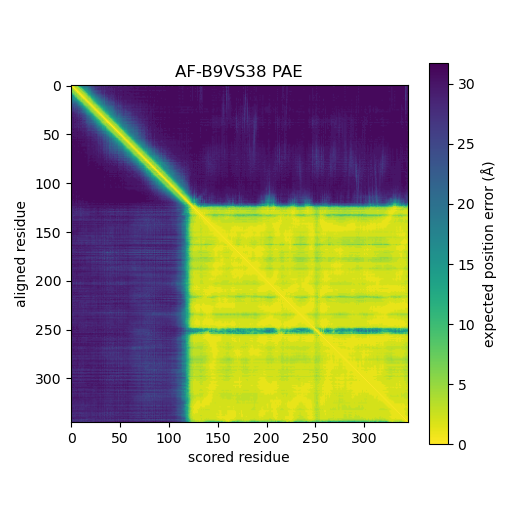M 1988 C C . VAL A 1 291 ? -0.502 -16.347 -7.222 1.00 98.69 291 VAL A C 1
ATOM 1990 O O . VAL A 1 291 ? -1.481 -15.865 -6.641 1.00 98.69 291 VAL A O 1
ATOM 1993 N N . SER A 1 292 ? -0.376 -17.660 -7.428 1.00 98.00 292 SER A N 1
ATOM 1994 C CA . SER A 1 292 ? -1.428 -18.641 -7.135 1.00 98.00 292 SER A CA 1
ATOM 1995 C C . SER A 1 292 ? -1.241 -19.352 -5.792 1.00 98.00 292 SER A C 1
ATOM 1997 O O . SER A 1 292 ? -2.217 -19.725 -5.143 1.00 98.00 292 SER A O 1
ATOM 1999 N N . SER A 1 293 ? 0.011 -19.514 -5.363 1.00 98.44 293 SER A N 1
ATOM 2000 C CA . SER A 1 293 ? 0.421 -20.331 -4.225 1.00 98.44 293 SER A CA 1
ATOM 2001 C C . SER A 1 293 ? 1.536 -19.659 -3.421 1.00 98.44 293 SER A C 1
ATOM 2003 O O . SER A 1 293 ? 2.319 -18.883 -3.962 1.00 98.44 293 SER A O 1
ATOM 2005 N N . ARG A 1 294 ? 1.677 -20.018 -2.138 1.00 98.56 294 ARG A N 1
ATOM 2006 C CA . ARG A 1 294 ? 2.787 -19.542 -1.291 1.00 98.56 294 ARG A CA 1
ATOM 2007 C C . ARG A 1 294 ? 4.162 -19.913 -1.869 1.00 98.56 294 ARG A C 1
ATOM 2009 O O . ARG A 1 294 ? 5.113 -19.154 -1.752 1.00 98.56 294 ARG A O 1
ATOM 2016 N N . SER A 1 295 ? 4.267 -21.061 -2.539 1.00 98.62 295 SER A N 1
ATOM 2017 C CA . SER A 1 295 ? 5.484 -21.494 -3.240 1.00 98.62 295 SER A CA 1
ATOM 2018 C C . SER A 1 295 ? 5.915 -20.538 -4.358 1.00 98.62 295 SER A C 1
ATOM 2020 O O . SER A 1 295 ? 7.114 -20.380 -4.588 1.00 98.62 295 SER A O 1
ATOM 2022 N N . ASP A 1 296 ? 4.973 -19.852 -5.011 1.00 98.56 296 ASP A N 1
ATOM 2023 C CA . ASP A 1 296 ? 5.275 -18.882 -6.068 1.00 98.56 296 ASP A CA 1
ATOM 2024 C C . ASP A 1 296 ? 5.989 -17.631 -5.531 1.00 98.56 296 ASP A C 1
ATOM 2026 O O . ASP A 1 296 ? 6.676 -16.957 -6.294 1.00 98.56 296 ASP A O 1
ATOM 2030 N N . CYS A 1 297 ? 5.906 -17.341 -4.225 1.00 98.75 297 CYS A N 1
ATOM 2031 C CA . CYS A 1 297 ? 6.641 -16.232 -3.613 1.00 98.75 297 CYS A CA 1
ATOM 2032 C C . CYS A 1 297 ? 8.165 -16.373 -3.778 1.00 98.75 297 CYS A C 1
ATOM 2034 O O . CYS A 1 297 ? 8.865 -15.367 -3.846 1.00 98.75 297 CYS A O 1
ATOM 2036 N N . SER A 1 298 ? 8.682 -17.594 -3.967 1.00 98.50 298 SER A N 1
ATOM 2037 C CA . SER A 1 298 ? 10.095 -17.835 -4.305 1.00 98.50 298 SER A CA 1
ATOM 2038 C C . SER A 1 298 ? 10.539 -17.245 -5.657 1.00 98.50 298 SER A C 1
ATOM 2040 O O . SER A 1 298 ? 11.737 -17.088 -5.884 1.00 98.50 298 SER A O 1
ATOM 2042 N N . GLN A 1 299 ? 9.597 -16.889 -6.541 1.00 97.81 299 GLN A N 1
ATOM 2043 C CA . GLN A 1 299 ? 9.857 -16.246 -7.837 1.00 97.81 299 GLN A CA 1
ATOM 2044 C C . GLN A 1 299 ? 10.064 -14.723 -7.719 1.00 97.81 299 GLN A C 1
ATOM 2046 O O . GLN A 1 299 ? 10.483 -14.081 -8.686 1.00 97.81 299 GLN A O 1
ATOM 2051 N N . LEU A 1 300 ? 9.745 -14.130 -6.563 1.00 98.69 300 LEU A N 1
ATOM 2052 C CA . LEU A 1 300 ? 9.904 -12.700 -6.307 1.00 98.69 300 LEU A CA 1
ATOM 2053 C C . LEU A 1 300 ? 11.320 -12.380 -5.787 1.00 98.69 300 LEU A C 1
ATOM 2055 O O . LEU A 1 300 ? 11.955 -13.232 -5.159 1.00 98.69 300 LEU A O 1
ATOM 2059 N N . PRO A 1 301 ? 11.811 -11.140 -5.974 1.00 98.50 301 PRO A N 1
ATOM 2060 C CA . PRO A 1 301 ? 13.019 -10.635 -5.324 1.00 98.50 301 PRO A CA 1
ATOM 2061 C C . PRO A 1 301 ? 12.978 -10.868 -3.813 1.00 98.50 301 PRO A C 1
ATOM 2063 O O . PRO A 1 301 ? 11.945 -10.633 -3.192 1.00 98.50 301 PRO A O 1
ATOM 2066 N N . ALA A 1 302 ? 14.103 -11.263 -3.207 1.00 98.56 302 ALA A N 1
ATOM 2067 C CA . ALA A 1 302 ? 14.174 -11.635 -1.787 1.00 98.56 302 ALA A CA 1
ATOM 2068 C C . ALA A 1 302 ? 13.585 -10.575 -0.829 1.00 98.56 302 ALA A C 1
ATOM 2070 O O . ALA A 1 302 ? 12.950 -10.932 0.160 1.00 98.56 302 ALA A O 1
ATOM 2071 N N . THR A 1 303 ? 13.732 -9.283 -1.154 1.00 98.38 303 THR A N 1
ATOM 2072 C CA . THR A 1 303 ? 13.157 -8.163 -0.382 1.00 98.38 303 THR A CA 1
ATOM 2073 C C . THR A 1 303 ? 11.616 -8.168 -0.370 1.00 98.38 303 THR A C 1
ATOM 2075 O O . THR A 1 303 ? 11.014 -7.770 0.621 1.00 98.38 303 THR A O 1
ATOM 2078 N N . LEU A 1 304 ? 10.969 -8.685 -1.426 1.00 98.81 304 LEU A N 1
ATOM 2079 C CA . LEU A 1 304 ? 9.509 -8.726 -1.617 1.00 98.81 304 LEU A CA 1
ATOM 2080 C C . LEU A 1 304 ? 8.844 -10.051 -1.190 1.00 98.81 304 LEU A C 1
ATOM 2082 O O . LEU A 1 304 ? 7.616 -10.164 -1.194 1.00 98.81 304 LEU A O 1
ATOM 2086 N N . GLN A 1 305 ? 9.629 -11.073 -0.836 1.00 98.81 305 GLN A N 1
ATOM 2087 C CA . GLN A 1 305 ? 9.088 -12.371 -0.415 1.00 98.81 305 GLN A CA 1
ATOM 2088 C C . GLN A 1 305 ? 8.280 -12.303 0.899 1.00 98.81 305 GLN A C 1
ATOM 2090 O O . GLN A 1 305 ? 7.225 -12.933 0.942 1.00 98.81 305 GLN A O 1
ATOM 2095 N N . PRO A 1 306 ? 8.658 -11.520 1.937 1.00 98.81 306 PRO A N 1
ATOM 2096 C CA . PRO A 1 306 ? 7.893 -11.452 3.188 1.00 98.81 306 PRO A CA 1
ATOM 2097 C C . PRO A 1 306 ? 6.453 -10.940 3.025 1.00 98.81 306 PRO A C 1
ATOM 2099 O O . PRO A 1 306 ? 5.536 -11.492 3.631 1.00 98.81 306 PRO A O 1
ATOM 2102 N N . GLY A 1 307 ? 6.228 -9.918 2.192 1.00 98.88 307 GLY A N 1
ATOM 2103 C CA . GLY A 1 307 ? 4.890 -9.391 1.905 1.00 98.88 307 GLY A CA 1
ATOM 2104 C C . GLY A 1 307 ? 4.051 -10.324 1.027 1.00 98.88 307 GLY A C 1
ATOM 2105 O O . GLY A 1 307 ? 2.828 -10.365 1.166 1.00 98.88 307 GLY A O 1
ATOM 2106 N N . CYS A 1 308 ? 4.700 -11.113 0.165 1.00 98.94 308 CYS A N 1
ATOM 2107 C CA . CYS A 1 308 ? 4.046 -12.185 -0.584 1.00 98.94 308 CYS A CA 1
ATOM 2108 C C . CYS A 1 308 ? 3.640 -13.344 0.339 1.00 98.94 308 CYS A C 1
ATOM 2110 O O . CYS A 1 308 ? 2.491 -13.776 0.312 1.00 98.94 308 CYS A O 1
ATOM 2112 N N . ASP A 1 309 ? 4.532 -13.797 1.221 1.00 98.88 309 ASP A N 1
ATOM 2113 C CA . ASP A 1 309 ? 4.247 -14.844 2.207 1.00 98.88 309 ASP A CA 1
ATOM 2114 C C . ASP A 1 309 ? 3.107 -14.435 3.159 1.00 98.88 309 ASP A C 1
ATOM 2116 O O . ASP A 1 309 ? 2.186 -15.220 3.397 1.00 98.88 309 ASP A O 1
ATOM 2120 N N . TRP A 1 310 ? 3.088 -13.174 3.617 1.00 98.88 310 TRP A N 1
ATOM 2121 C CA . TRP A 1 310 ? 2.009 -12.607 4.441 1.00 98.88 310 TRP A CA 1
ATOM 2122 C C . TRP A 1 310 ? 0.612 -12.789 3.821 1.00 98.88 310 TRP A C 1
ATOM 2124 O O . TRP A 1 310 ? -0.351 -13.050 4.554 1.00 98.88 310 TRP A O 1
ATOM 2134 N N . ARG A 1 311 ? 0.501 -12.716 2.482 1.00 98.81 311 ARG A N 1
ATOM 2135 C CA . ARG A 1 311 ? -0.752 -12.934 1.735 1.00 98.81 311 ARG A CA 1
ATOM 2136 C C . ARG A 1 311 ? -1.343 -14.314 2.016 1.00 98.81 311 ARG A C 1
ATOM 2138 O O . ARG A 1 311 ? -2.559 -14.448 2.136 1.00 98.81 311 ARG A O 1
ATOM 2145 N N . PHE A 1 312 ? -0.498 -15.338 2.085 1.00 98.81 312 PHE A N 1
ATOM 2146 C CA . PHE A 1 312 ? -0.915 -16.725 2.279 1.00 98.81 312 PHE A CA 1
ATOM 2147 C C . PHE A 1 312 ? -0.999 -17.095 3.762 1.00 98.81 312 PHE A C 1
ATOM 2149 O O . PHE A 1 312 ? -1.914 -17.823 4.139 1.00 98.81 312 PHE A O 1
ATOM 2156 N N . ASP A 1 313 ? -0.107 -16.550 4.592 1.00 98.69 313 ASP A N 1
ATOM 2157 C CA . ASP A 1 313 ? -0.002 -16.886 6.013 1.00 98.69 313 ASP A CA 1
ATOM 2158 C C . ASP A 1 313 ? -1.021 -16.120 6.872 1.00 98.69 313 ASP A C 1
ATOM 2160 O O . ASP A 1 313 ? -2.016 -16.684 7.329 1.00 98.69 313 ASP A O 1
ATOM 2164 N N . TRP A 1 314 ? -0.811 -14.818 7.101 1.00 98.81 314 TRP A N 1
ATOM 2165 C CA . TRP A 1 314 ? -1.679 -14.042 7.996 1.00 98.81 314 TRP A CA 1
ATOM 2166 C C . TRP A 1 314 ? -3.018 -13.699 7.345 1.00 98.81 314 TRP A C 1
ATOM 2168 O O . TRP A 1 314 ? -4.061 -13.751 8.008 1.00 98.81 314 TRP A O 1
ATOM 2178 N N . PHE A 1 315 ? -2.977 -13.350 6.056 1.00 98.75 315 PHE A N 1
ATOM 2179 C CA . PHE A 1 315 ? -4.140 -12.963 5.258 1.00 98.75 315 PHE A CA 1
ATOM 2180 C C . PHE A 1 315 ? -4.881 -14.177 4.654 1.00 98.75 315 PHE A C 1
ATOM 2182 O O . PHE A 1 315 ? -5.923 -14.028 4.010 1.00 98.75 315 PHE A O 1
ATOM 2189 N N . GLY A 1 316 ? -4.370 -15.396 4.883 1.00 98.19 316 GLY A N 1
ATOM 2190 C CA . GLY A 1 316 ? -5.049 -16.660 4.582 1.00 98.19 316 GLY A CA 1
ATOM 2191 C C . GLY A 1 316 ? -5.499 -16.815 3.125 1.00 98.19 316 GLY A C 1
ATOM 2192 O O . GLY A 1 316 ? -6.523 -17.455 2.881 1.00 98.19 316 GLY A O 1
ATOM 2193 N N . ASN A 1 317 ? -4.795 -16.160 2.193 1.00 98.50 317 ASN A N 1
ATOM 2194 C CA . ASN A 1 317 ? -5.119 -15.989 0.773 1.00 98.50 317 ASN A CA 1
ATOM 2195 C C . ASN A 1 317 ? -6.584 -15.580 0.510 1.00 98.50 317 ASN A C 1
ATOM 2197 O O . ASN A 1 317 ? -7.215 -16.084 -0.419 1.00 98.50 317 ASN A O 1
ATOM 2201 N N . SER A 1 318 ? -7.138 -14.688 1.340 1.00 98.31 318 SER A N 1
ATOM 2202 C CA . SER A 1 318 ? -8.503 -14.179 1.163 1.00 98.31 318 SER A CA 1
ATOM 2203 C C . SER A 1 318 ? -8.660 -13.433 -0.163 1.00 98.31 318 SER A C 1
ATOM 2205 O O . SER A 1 318 ? -7.971 -12.448 -0.423 1.00 98.31 318 SER A O 1
ATOM 2207 N N . ASP A 1 319 ? -9.600 -13.878 -0.995 1.00 98.38 319 ASP A N 1
ATOM 2208 C CA . ASP A 1 319 ? -9.898 -13.224 -2.266 1.00 98.38 319 ASP A CA 1
ATOM 2209 C C . ASP A 1 319 ? -10.861 -12.049 -2.048 1.00 98.38 319 ASP A C 1
ATOM 2211 O O . ASP A 1 319 ? -12.036 -12.247 -1.742 1.00 98.38 319 ASP A O 1
ATOM 2215 N N . ASN A 1 320 ? -10.333 -10.829 -2.174 1.00 98.19 320 ASN A N 1
ATOM 2216 C CA . ASN A 1 320 ? -11.072 -9.559 -2.169 1.00 98.19 320 ASN A CA 1
ATOM 2217 C C . ASN A 1 320 ? -12.101 -9.409 -1.017 1.00 98.19 320 ASN A C 1
ATOM 2219 O O . ASN A 1 320 ? -13.279 -9.129 -1.270 1.00 98.19 320 ASN A O 1
ATOM 2223 N N . PRO A 1 321 ? -11.703 -9.615 0.258 1.00 98.56 321 PRO A N 1
ATOM 2224 C CA . PRO A 1 321 ? -12.619 -9.537 1.392 1.00 98.56 321 PRO A CA 1
ATOM 2225 C C . PRO A 1 321 ? -13.254 -8.145 1.539 1.00 98.56 321 PRO A C 1
ATOM 2227 O O . PRO A 1 321 ? -12.628 -7.111 1.292 1.00 98.56 321 PRO A O 1
ATOM 2230 N N . GLY A 1 322 ? -14.507 -8.116 1.992 1.00 98.62 322 GLY A N 1
ATOM 2231 C CA . GLY A 1 322 ? -15.181 -6.879 2.383 1.00 98.62 322 GLY A CA 1
ATOM 2232 C C . GLY A 1 322 ? -14.595 -6.314 3.678 1.00 98.62 322 GLY A C 1
ATOM 2233 O O . GLY A 1 322 ? -14.009 -7.050 4.476 1.00 98.62 322 GLY A O 1
ATOM 2234 N N . VAL A 1 323 ? -14.771 -5.011 3.906 1.00 98.81 323 VAL A N 1
ATOM 2235 C CA . VAL A 1 323 ? -14.298 -4.319 5.116 1.00 98.81 323 VAL A CA 1
ATOM 2236 C C . VAL A 1 323 ? -15.342 -3.350 5.669 1.00 98.81 323 VAL A C 1
ATOM 2238 O O . VAL A 1 323 ? -16.123 -2.750 4.928 1.00 98.81 323 VAL A O 1
ATOM 2241 N N . THR A 1 324 ? -15.317 -3.134 6.982 1.00 98.75 324 THR A N 1
ATOM 2242 C CA . THR A 1 324 ? -15.639 -1.817 7.549 1.00 98.75 324 THR A CA 1
ATOM 2243 C C . THR A 1 324 ? -14.335 -1.073 7.801 1.00 98.75 324 THR A C 1
ATOM 2245 O O . THR A 1 324 ? -13.328 -1.691 8.141 1.00 98.75 324 THR A O 1
ATOM 2248 N N . PHE A 1 325 ? -14.330 0.245 7.617 1.00 98.75 325 PHE A N 1
ATOM 2249 C CA . PHE A 1 325 ? -13.140 1.069 7.815 1.00 98.75 325 PHE A CA 1
ATOM 2250 C C . PHE A 1 325 ? -13.416 2.277 8.707 1.00 98.75 325 PHE A C 1
ATOM 2252 O O . PHE A 1 325 ? -14.531 2.809 8.727 1.00 98.75 325 PHE A O 1
ATOM 2259 N N . LYS A 1 326 ? -12.384 2.723 9.428 1.00 98.56 326 LYS A N 1
ATOM 2260 C CA . LYS A 1 326 ? -12.370 3.972 10.200 1.00 98.56 326 LYS A CA 1
ATOM 2261 C C . LYS A 1 326 ? -11.010 4.643 10.098 1.00 98.56 326 LYS A C 1
ATOM 2263 O O . LYS A 1 326 ? -9.993 3.977 10.263 1.00 98.56 326 LYS A O 1
ATOM 2268 N N . GLN A 1 327 ? -10.993 5.953 9.887 1.00 98.50 327 GLN A N 1
ATOM 2269 C CA . GLN A 1 327 ? -9.770 6.744 9.935 1.00 98.50 327 GLN A CA 1
ATOM 2270 C C . GLN A 1 327 ? -9.178 6.755 11.354 1.00 98.50 327 GLN A C 1
ATOM 2272 O O . GLN A 1 327 ? -9.892 6.900 12.352 1.00 98.50 327 GLN A O 1
ATOM 2277 N N . VAL A 1 328 ? -7.863 6.584 11.430 1.00 98.62 328 VAL A N 1
ATOM 2278 C CA . VAL A 1 328 ? -7.075 6.527 12.664 1.00 98.62 328 VAL A CA 1
ATOM 2279 C C . VAL A 1 328 ? -5.823 7.384 12.517 1.00 98.62 328 VAL A C 1
ATOM 2281 O O . VAL A 1 328 ? -5.366 7.621 11.398 1.00 98.62 328 VAL A O 1
ATOM 2284 N N . THR A 1 329 ? -5.253 7.811 13.642 1.00 98.19 329 THR A N 1
ATOM 2285 C CA . THR A 1 329 ? -3.882 8.333 13.672 1.00 98.19 329 THR A CA 1
ATOM 2286 C C . THR A 1 329 ? -2.910 7.260 13.185 1.00 98.19 329 THR A C 1
ATOM 2288 O O . THR A 1 329 ? -3.104 6.068 13.445 1.00 98.19 329 THR A O 1
ATOM 2291 N N . CYS A 1 330 ? -1.880 7.647 12.440 1.00 98.38 330 CYS A N 1
ATOM 2292 C CA . CYS A 1 330 ? -0.967 6.681 11.849 1.00 98.38 330 CYS A CA 1
ATOM 2293 C C . CYS A 1 330 ? -0.010 6.057 12.890 1.00 98.38 330 CYS A C 1
ATOM 2295 O O . CYS A 1 330 ? 0.757 6.786 13.526 1.00 98.38 330 CYS A O 1
ATOM 2297 N N . PRO A 1 331 ? 0.047 4.711 13.024 1.00 98.12 331 PRO A N 1
ATOM 2298 C CA . PRO A 1 331 ? 1.051 4.056 13.856 1.00 98.12 331 PRO A CA 1
ATOM 2299 C C . PRO A 1 331 ? 2.465 4.448 13.418 1.00 98.12 331 PRO A C 1
ATOM 2301 O O . PRO A 1 331 ? 2.794 4.390 12.228 1.00 98.12 331 PRO A O 1
ATOM 2304 N N . LYS A 1 332 ? 3.336 4.778 14.375 1.00 97.44 332 LYS A N 1
ATOM 2305 C CA . LYS A 1 332 ? 4.719 5.196 14.092 1.00 97.44 332 LYS A CA 1
ATOM 2306 C C . LYS A 1 332 ? 5.497 4.153 13.283 1.00 97.44 332 LYS A C 1
ATOM 2308 O O . LYS A 1 332 ? 6.255 4.516 12.391 1.00 97.44 332 LYS A O 1
ATOM 2313 N N . THR A 1 333 ? 5.264 2.861 13.515 1.00 97.06 333 THR A N 1
ATOM 2314 C CA . THR A 1 333 ? 5.887 1.787 12.720 1.00 97.06 333 THR A CA 1
ATOM 2315 C C . THR A 1 333 ? 5.509 1.820 11.226 1.00 97.06 333 THR A C 1
ATOM 2317 O O . THR A 1 333 ? 6.303 1.366 10.403 1.00 97.06 333 THR A O 1
ATOM 2320 N N . ILE A 1 334 ? 4.356 2.398 10.858 1.00 98.44 334 ILE A N 1
ATOM 2321 C CA . ILE A 1 334 ? 3.944 2.614 9.461 1.00 98.44 334 ILE A CA 1
ATOM 2322 C C . ILE A 1 334 ? 4.606 3.883 8.900 1.00 98.44 334 ILE A C 1
ATOM 2324 O O . ILE A 1 334 ? 5.212 3.843 7.828 1.00 98.44 334 ILE A O 1
ATOM 2328 N N . THR A 1 335 ? 4.574 5.002 9.630 1.00 98.38 335 THR A N 1
ATOM 2329 C CA . THR A 1 335 ? 5.152 6.272 9.145 1.00 98.38 335 THR A CA 1
ATOM 2330 C C . THR A 1 335 ? 6.682 6.264 9.103 1.00 98.38 335 THR A C 1
ATOM 2332 O O . THR A 1 335 ? 7.278 6.896 8.233 1.00 98.38 335 THR A O 1
ATOM 2335 N N . ASP A 1 336 ? 7.346 5.464 9.941 1.00 97.88 336 ASP A N 1
ATOM 2336 C CA . ASP A 1 336 ? 8.788 5.212 9.843 1.00 97.88 336 ASP A CA 1
ATOM 2337 C C . ASP A 1 336 ? 9.180 4.451 8.563 1.00 97.88 336 ASP A C 1
ATOM 2339 O O . ASP A 1 336 ? 10.332 4.558 8.133 1.00 97.88 336 ASP A O 1
ATOM 2343 N N . LYS A 1 337 ? 8.257 3.707 7.936 1.00 98.19 337 LYS A N 1
ATOM 2344 C CA . LYS A 1 337 ? 8.484 2.975 6.675 1.00 98.19 337 LYS A CA 1
ATOM 2345 C C . LYS A 1 337 ? 8.248 3.841 5.440 1.00 98.19 337 LYS A C 1
ATOM 2347 O O . LYS A 1 337 ? 9.031 3.752 4.496 1.00 98.19 337 LYS A O 1
ATOM 2352 N N . SER A 1 338 ? 7.201 4.668 5.457 1.00 98.25 338 SER A N 1
ATOM 2353 C CA . SER A 1 338 ? 6.794 5.522 4.330 1.00 98.25 338 SER A CA 1
ATOM 2354 C C . SER A 1 338 ? 7.363 6.944 4.368 1.00 98.25 338 SER A C 1
ATOM 2356 O O . SER A 1 338 ? 7.284 7.657 3.372 1.00 98.25 338 SER A O 1
ATOM 2358 N N . LYS A 1 339 ? 7.887 7.383 5.521 1.00 98.19 339 LYS A N 1
ATOM 2359 C CA . LYS A 1 339 ? 8.343 8.754 5.840 1.00 98.19 339 LYS A CA 1
ATOM 2360 C C . LYS A 1 339 ? 7.275 9.851 5.743 1.00 98.19 339 LYS A C 1
ATOM 2362 O O . LYS A 1 339 ? 7.584 11.020 5.991 1.00 98.19 339 LYS A O 1
ATOM 2367 N N . CYS A 1 340 ? 6.025 9.492 5.453 1.00 98.50 340 CYS A N 1
ATOM 2368 C CA . CYS A 1 340 ? 4.936 10.440 5.283 1.00 98.50 340 CYS A CA 1
ATOM 2369 C C . CYS A 1 340 ? 4.038 10.516 6.524 1.00 98.50 340 CYS A C 1
ATOM 2371 O O . CYS A 1 340 ? 3.531 9.501 7.002 1.00 98.50 340 CYS A O 1
ATOM 2373 N N . ILE A 1 341 ? 3.827 11.737 7.016 1.00 98.44 341 ILE A N 1
ATOM 2374 C CA . ILE A 1 341 ? 2.970 12.085 8.155 1.00 98.44 341 ILE A CA 1
ATOM 2375 C C . ILE A 1 341 ? 2.188 13.334 7.751 1.00 98.44 341 ILE A C 1
ATOM 2377 O O . ILE A 1 341 ? 2.784 14.313 7.287 1.00 98.44 341 ILE A O 1
ATOM 2381 N N . ARG A 1 342 ? 0.865 13.325 7.916 1.00 98.00 342 ARG A N 1
ATOM 2382 C CA . ARG A 1 342 ? 0.029 14.487 7.588 1.00 98.00 342 ARG A CA 1
ATOM 2383 C C . ARG A 1 342 ? 0.181 15.607 8.623 1.00 98.00 342 ARG A C 1
ATOM 2385 O O . ARG A 1 342 ? 0.753 15.416 9.692 1.00 98.00 342 ARG A O 1
ATOM 2392 N N . ALA A 1 343 ? -0.289 16.807 8.289 1.00 96.88 343 ALA A N 1
ATOM 2393 C CA . ALA A 1 343 ? -0.318 17.937 9.224 1.00 96.88 343 ALA A CA 1
ATOM 2394 C C . ALA A 1 343 ? -1.495 17.890 10.224 1.00 96.88 343 ALA A C 1
ATOM 2396 O O . ALA A 1 343 ? -1.504 18.660 11.181 1.00 96.88 343 ALA A O 1
ATOM 2397 N N . ASP A 1 344 ? -2.462 16.999 9.999 1.00 90.94 344 ASP A N 1
ATOM 2398 C CA . ASP A 1 344 ? -3.668 16.745 10.799 1.00 90.94 344 ASP A CA 1
ATOM 2399 C C . ASP A 1 344 ? -3.629 15.366 11.512 1.00 90.94 344 ASP A C 1
ATOM 2401 O O . ASP A 1 344 ? -4.677 14.820 11.856 1.00 90.94 344 ASP A O 1
ATOM 2405 N N . ASP A 1 345 ? -2.411 14.843 11.745 1.00 85.25 345 ASP A N 1
ATOM 2406 C CA . ASP A 1 345 ? -2.064 13.564 12.407 1.00 85.25 345 ASP A CA 1
ATOM 2407 C C . ASP A 1 345 ? -1.162 13.777 13.653 1.00 85.25 345 ASP A C 1
ATOM 2409 O O . ASP A 1 345 ? -1.557 13.313 14.744 1.00 85.25 345 ASP A O 1
#

InterPro domains:
  IPR000334 Glycoside hydrolase, family 45 [PF02015] (140-340)
  IPR000334 Glycoside hydrolase, family 45 [PS01140] (142-153)
  IPR036908 RlpA-like domain superfamily [G3DSA:2.40.40.10] (136-345)
  IPR036908 RlpA-like domain superfamily [SSF50685] (138-345)
  IPR052288 Glycosyl Hydrolase 45 Enzymes [PTHR39730] (130-345)

pLDDT: mean 75.93, std 28.87, range [29.41, 98.94]

Radius of gyration: 35.36 Å; Cα contacts (8 Å, |Δi|>4): 568; chains: 1; bounding box: 74×116×112 Å

Mean predicted aligned error: 17.14 Å

Foldseek 3Di:
DDDDDDDDDDDDDDDDDDDDDDDDDDDDDDDDDDDDDDDDDDDDDDDDDDDDDDDDDDDDDDDDDDDDDDDDDDDDDDDDDDDDDDDDDDDDDDDDDDDDDDDDDDDDDDPPPDPPPPQPPDDPQLQDKFFDVVFDWDKAWEAAADQQWQAPQQAPPLAAFPWDRFWWAFLALHTDPPRSPWHILLVVTTTTHHLLQFKDDNDLQEIEHAWAWAADPDGSHRQRQWKKWWAFCDFPNHRGIYIYRYRHHDPPDDHRYTYTHAQQQASAPTHSCCVSPVAPPRGADHNHRGDDDLVSLVVDDPSRSNSNNCCCPSVVVGHTTMTIMTTMQDRNSSCVSGRTGHPSD

Sequence (345 aa):
MNKLLVSVLVLALLLENVVEGKTCGPLTTAAGATQTAPPASAASTTKGQTAASGSPATTASAAPSKASAAPSTASAAPSKASAAPSTASAAPSTASSTASSTTPTTTTKASSTAAATTQASGNSADYSYSYISDGTSGTGVTTRYWDCCKSSCAWPGKATLKSGPIQTCDVHDQPLNDGGNTQSGCNGGSAYSCSTEQPYAVNDTLSFGFAAVKLAGGSESTWCCACYELTFTSGSVAGKKFVIQATNTGGDLGDNHFDLAIPGGGVGIFNGCTAQWGAPSSGWGSQYGGVSSRSDCSQLPATLQPGCDWRFDWFGNSDNPGVTFKQVTCPKTITDKSKCIRADD

Solvent-accessible surface area (backbone atoms only — not comparable to full-atom values): 21333 Å² total; per-residue (Å²): 136,75,92,77,87,88,89,78,86,89,79,88,83,80,92,84,84,83,92,79,89,83,81,92,79,83,92,84,89,86,84,87,80,90,84,87,80,89,88,90,85,81,90,80,91,84,87,88,90,80,89,89,86,89,85,86,89,87,89,85,89,86,85,87,79,90,86,89,89,84,84,88,89,82,92,81,81,84,86,84,84,79,91,84,88,88,86,88,82,87,86,90,86,89,84,88,86,81,92,85,87,81,86,87,90,83,83,87,79,87,78,82,78,73,79,78,77,77,74,76,90,67,60,75,71,36,74,40,67,48,75,44,87,94,40,66,64,50,69,33,43,34,48,48,27,43,25,42,37,46,40,60,29,18,34,68,85,42,42,68,62,71,36,54,34,31,52,31,4,37,67,79,64,45,76,52,92,65,59,38,71,68,45,29,38,65,74,80,40,57,21,15,48,31,63,59,52,38,32,47,76,78,50,99,53,37,32,41,35,26,21,25,39,26,52,72,96,59,49,57,57,70,43,38,44,38,20,33,41,31,37,26,70,33,58,76,36,48,76,28,37,38,39,27,33,23,42,23,61,46,87,87,58,58,73,28,27,38,35,29,34,24,41,44,15,5,20,58,96,54,59,13,34,37,79,46,70,68,36,48,95,39,30,55,56,37,34,68,61,10,40,89,49,67,74,52,32,74,79,44,59,78,80,42,25,62,21,24,42,36,40,46,62,76,39,47,60,43,78,52,32,34,30,38,38,35,23,25,41,64,27,48,65,57,31,73,48,33,47,27,36,35,66,92,100